Protein AF-0000000071962125 (afdb_homodimer)

Nearest PDB structures (foldseek):
  3wyo-assembly2_C  TM=3.951E-01  e=4.232E-01  Equus caballus
  7v5p-assembly1_A  TM=4.194E-01  e=2.189E+00  Equus caballus
  3wyo-assembly2_C  TM=3.955E-01  e=3.124E-01  Equus caballus
  7v5r-assembly1_A  TM=3.975E-01  e=8.413E-01  Equus caballus
  7v5p-assembly1_A  TM=4.236E-01  e=2.266E+00  Equus caballus

pLDDT: mean 82.24, std 18.28, range [22.16, 97.75]

Organism: Trichonephila clavipes (NCBI:txid2585209)

Sequence (314 aa):
MINKGDKAVCVLCSGTVVCRTLSVKRHFETNHKSFSEKSEPEQKELIASAIKDRNKQSTSMFKYISKNCHTSAASYLAANAIARHGKPVQEGEFLKEAWLACAPSLFDDFDNKDKIIQRIKDVPLSRNTMKDRILKLAENVTDHQKNDINSASFISLMINKGDKAVCVLCSGTVVCRTLSVKRHFETNHKSFSEKSEPEQKELIASAIKDRNKQSTSMFKYISKNCHTSAASYLAANAIARHGKPVQEGEFLKEAWLACAPSLFDDFDNKDKIIQRIKDVPLSRNTMKDRILKLAENVTDHQKNDINSASFISL

Structure (mmCIF, N/CA/C/O backbone):
data_AF-0000000071962125-model_v1
#
loop_
_entity.id
_entity.type
_entity.pdbx_description
1 polymer 'General transcription factor II-I repeat domain-containing protein 2A'
#
loop_
_atom_site.group_PDB
_atom_site.id
_atom_site.type_symbol
_atom_site.label_atom_id
_atom_site.label_alt_id
_atom_site.label_comp_id
_atom_site.label_asym_id
_atom_site.label_entity_id
_atom_site.label_seq_id
_atom_site.pdbx_PDB_ins_code
_atom_site.Cartn_x
_atom_site.Cartn_y
_atom_site.Cartn_z
_atom_site.occupancy
_atom_site.B_iso_or_equiv
_atom_site.auth_seq_id
_atom_site.auth_comp_id
_atom_site.auth_asym_id
_atom_site.auth_atom_id
_atom_site.pdbx_PDB_model_num
ATOM 1 N N . MET A 1 1 ? 16.391 59.281 1.07 1 23.83 1 MET A N 1
ATOM 2 C CA . MET A 1 1 ? 16.781 57.969 0.588 1 23.83 1 MET A CA 1
ATOM 3 C C . MET A 1 1 ? 16.531 56.906 1.646 1 23.83 1 MET A C 1
ATOM 5 O O . MET A 1 1 ? 17.266 56.812 2.631 1 23.83 1 MET A O 1
ATOM 9 N N . ILE A 1 2 ? 15.32 56.75 2.254 1 36.19 2 ILE A N 1
ATOM 10 C CA . ILE A 1 2 ? 14.898 55.75 3.227 1 36.19 2 ILE A CA 1
ATOM 11 C C . ILE A 1 2 ? 15.289 54.344 2.738 1 36.19 2 ILE A C 1
ATOM 13 O O . ILE A 1 2 ? 14.852 53.906 1.671 1 36.19 2 ILE A O 1
ATOM 17 N N . ASN A 1 3 ? 16.609 54.031 2.537 1 39.12 3 ASN A N 1
ATOM 18 C CA . ASN A 1 3 ? 17.094 52.719 2.098 1 39.12 3 ASN A CA 1
ATOM 19 C C . ASN A 1 3 ? 16.266 51.594 2.707 1 39.12 3 ASN A C 1
ATOM 21 O O . ASN A 1 3 ? 16 51.594 3.91 1 39.12 3 ASN A O 1
ATOM 25 N N . LYS A 1 4 ? 15.086 51.188 2.215 1 44.47 4 LYS A N 1
ATOM 26 C CA . LYS A 1 4 ? 14.203 50.062 2.451 1 44.47 4 LYS A CA 1
ATOM 27 C C . LYS A 1 4 ? 14.969 48.906 3.098 1 44.47 4 LYS A C 1
ATOM 29 O O . LYS A 1 4 ? 15.969 48.438 2.557 1 44.47 4 LYS A O 1
ATOM 34 N N . GLY A 1 5 ? 15.188 48.562 4.598 1 51.34 5 GLY A N 1
ATOM 35 C CA . GLY A 1 5 ? 15.695 47.781 5.703 1 51.34 5 GLY A CA 1
ATOM 36 C C . GLY A 1 5 ? 15.648 46.281 5.43 1 51.34 5 GLY A C 1
ATOM 37 O O . GLY A 1 5 ? 14.57 45.719 5.332 1 51.34 5 GLY A O 1
ATOM 38 N N . ASP A 1 6 ? 16.594 45.75 4.746 1 66.75 6 ASP A N 1
ATOM 39 C CA . ASP A 1 6 ? 16.828 44.344 4.457 1 66.75 6 ASP A CA 1
ATOM 40 C C . ASP A 1 6 ? 16.719 43.5 5.723 1 66.75 6 ASP A C 1
ATOM 42 O O . ASP A 1 6 ? 17.312 43.844 6.754 1 66.75 6 ASP A O 1
ATOM 46 N N . LYS A 1 7 ? 15.625 42.938 6.016 1 76.94 7 LYS A N 1
ATOM 47 C CA . LYS A 1 7 ? 15.398 42 7.129 1 76.94 7 LYS A CA 1
ATOM 48 C C . LYS A 1 7 ? 15.945 40.625 6.816 1 76.94 7 LYS A C 1
ATOM 50 O O . LYS A 1 7 ? 15.953 40.188 5.66 1 76.94 7 LYS A O 1
ATOM 55 N N . ALA A 1 8 ? 16.719 40.125 7.801 1 79.75 8 ALA A N 1
ATOM 56 C CA . ALA A 1 8 ? 17.203 38.75 7.762 1 79.75 8 ALA A CA 1
ATOM 57 C C . ALA A 1 8 ? 16.594 37.906 8.883 1 79.75 8 ALA A C 1
ATOM 59 O O . ALA A 1 8 ? 16.094 38.469 9.875 1 79.75 8 ALA A O 1
ATOM 60 N N . VAL A 1 9 ? 16.5 36.656 8.672 1 80.88 9 VAL A N 1
ATOM 61 C CA . VAL A 1 9 ? 15.992 35.75 9.703 1 80.88 9 VAL A CA 1
ATOM 62 C C . VAL A 1 9 ? 17.172 35.062 10.398 1 80.88 9 VAL A C 1
ATOM 64 O O . VAL A 1 9 ? 18.078 34.562 9.742 1 80.88 9 VAL A O 1
ATOM 67 N N . CYS A 1 10 ? 17.203 35.219 11.656 1 82.94 10 CYS A N 1
ATOM 68 C CA . CYS A 1 10 ? 18.25 34.594 12.469 1 82.94 10 CYS A CA 1
ATOM 69 C C . CYS A 1 10 ? 18.125 33.094 12.445 1 82.94 10 CYS A C 1
ATOM 71 O O . CYS A 1 10 ? 17.047 32.531 12.711 1 82.94 10 CYS A O 1
ATOM 73 N N . VAL A 1 11 ? 19.156 32.406 12.148 1 83.31 11 VAL A N 1
ATOM 74 C CA . VAL A 1 11 ? 19.156 30.969 12.008 1 83.31 11 VAL A CA 1
ATOM 75 C C . VAL A 1 11 ? 19.031 30.312 13.391 1 83.31 11 VAL A C 1
ATOM 77 O O . VAL A 1 11 ? 18.547 29.188 13.508 1 83.31 11 VAL A O 1
ATOM 80 N N . LEU A 1 12 ? 19.406 31.125 14.422 1 83.38 12 LEU A N 1
ATOM 81 C CA . LEU A 1 12 ? 19.438 30.547 15.766 1 83.38 12 LEU A CA 1
ATOM 82 C C . LEU A 1 12 ? 18.062 30.641 16.422 1 83.38 12 LEU A C 1
ATOM 84 O O . LEU A 1 12 ? 17.688 29.781 17.219 1 83.38 12 LEU A O 1
ATOM 88 N N . CYS A 1 13 ? 17.344 31.672 16.156 1 80.19 13 CYS A N 1
ATOM 89 C CA . CYS A 1 13 ? 16.094 31.844 16.891 1 80.19 13 CYS A CA 1
ATOM 90 C C . CYS A 1 13 ? 14.938 32.094 15.93 1 80.19 13 CYS A C 1
ATOM 92 O O . CYS A 1 13 ? 13.781 32.219 16.344 1 80.19 13 CYS A O 1
ATOM 94 N N . SER A 1 14 ? 15.133 32.281 14.68 1 80.69 14 SER A N 1
ATOM 95 C CA . SER A 1 14 ? 14.156 32.5 13.617 1 80.69 14 SER A CA 1
ATOM 96 C C . SER A 1 14 ? 13.508 33.875 13.742 1 80.69 14 SER A C 1
ATOM 98 O O . SER A 1 14 ? 12.477 34.156 13.133 1 80.69 14 SER A O 1
ATOM 100 N N . GLY A 1 15 ? 14.164 34.688 14.484 1 78.62 15 GLY A N 1
ATOM 101 C CA . GLY A 1 15 ? 13.703 36.062 14.586 1 78.62 15 GLY A CA 1
ATOM 102 C C . GLY A 1 15 ? 14.133 36.938 13.414 1 78.62 15 GLY A C 1
ATOM 103 O O . GLY A 1 15 ? 15.148 36.656 12.773 1 78.62 15 GLY A O 1
ATOM 104 N N . THR A 1 16 ? 13.297 37.812 13.125 1 83.44 16 THR A N 1
ATOM 105 C CA . THR A 1 16 ? 13.625 38.75 12.062 1 83.44 16 THR A CA 1
ATOM 106 C C . THR A 1 16 ? 14.5 39.875 12.602 1 83.44 16 THR A C 1
ATOM 108 O O . THR A 1 16 ? 14.219 40.438 13.656 1 83.44 16 THR A O 1
ATOM 111 N N . VAL A 1 17 ? 15.664 40.094 11.883 1 83.19 17 VAL A N 1
ATOM 112 C CA . VAL A 1 17 ? 16.594 41.156 12.305 1 83.19 17 VAL A CA 1
ATOM 113 C C . VAL A 1 17 ? 16.875 42.094 11.148 1 83.19 17 VAL A C 1
ATOM 115 O O . VAL A 1 17 ? 17.016 41.656 10 1 83.19 17 VAL A O 1
ATOM 118 N N . VAL A 1 18 ? 16.828 43.406 11.438 1 83.19 18 VAL A N 1
ATOM 119 C CA . VAL A 1 18 ? 17.188 44.375 10.43 1 83.19 18 VAL A CA 1
ATOM 120 C C . VAL A 1 18 ? 18.672 44.25 10.078 1 83.19 18 VAL A C 1
ATOM 122 O O . VAL A 1 18 ? 19.516 44.219 10.977 1 83.19 18 VAL A O 1
ATOM 125 N N . CYS A 1 19 ? 19.016 44.094 8.758 1 80.69 19 CYS A N 1
ATOM 126 C CA . CYS A 1 19 ? 20.359 43.844 8.281 1 80.69 19 CYS A CA 1
ATOM 127 C C . CYS A 1 19 ? 21.234 45.094 8.414 1 80.69 19 CYS A C 1
ATOM 129 O O . CYS A 1 19 ? 21.672 45.656 7.406 1 80.69 19 CYS A O 1
ATOM 131 N N . ARG A 1 20 ? 21.328 45.562 9.578 1 83.19 20 ARG A N 1
ATOM 132 C CA . ARG A 1 20 ? 22.25 46.656 9.945 1 83.19 20 ARG A CA 1
ATOM 133 C C . ARG A 1 20 ? 23.219 46.188 11.039 1 83.19 20 ARG A C 1
ATOM 135 O O . ARG A 1 20 ? 22.844 45.406 11.922 1 83.19 20 ARG A O 1
ATOM 142 N N . THR A 1 21 ? 24.438 46.562 10.898 1 83.88 21 THR A N 1
ATOM 143 C CA . THR A 1 21 ? 25.5 46.125 11.797 1 83.88 21 THR A CA 1
ATOM 144 C C . THR A 1 21 ? 25.078 46.25 13.25 1 83.88 21 THR A C 1
ATOM 146 O O . THR A 1 21 ? 25.25 45.344 14.047 1 83.88 21 THR A O 1
ATOM 149 N N . LEU A 1 22 ? 24.609 47.438 13.578 1 87.69 22 LEU A N 1
ATOM 150 C CA . LEU A 1 22 ? 24.234 47.688 14.961 1 87.69 22 LEU A CA 1
ATOM 151 C C . LEU A 1 22 ? 23.031 46.844 15.367 1 87.69 22 LEU A C 1
ATOM 153 O O . LEU A 1 22 ? 22.969 46.344 16.484 1 87.69 22 LEU A O 1
ATOM 157 N N . SER A 1 23 ? 22.078 46.719 14.508 1 87.38 23 SER A N 1
ATOM 158 C CA . SER A 1 23 ? 20.891 45.938 14.781 1 87.38 23 SER A CA 1
ATOM 159 C C . SER A 1 23 ? 21.234 44.469 15 1 87.38 23 SER A C 1
ATOM 161 O O . SER A 1 23 ? 20.703 43.812 15.906 1 87.38 23 SER A O 1
ATOM 163 N N . VAL A 1 24 ? 22.141 43.938 14.219 1 85.81 24 VAL A N 1
ATOM 164 C CA . VAL A 1 24 ? 22.562 42.531 14.289 1 85.81 24 VAL A CA 1
ATOM 165 C C . VAL A 1 24 ? 23.328 42.281 15.586 1 85.81 24 VAL A C 1
ATOM 167 O O . VAL A 1 24 ? 23.062 41.312 16.297 1 85.81 24 VAL A O 1
ATOM 170 N N . LYS A 1 25 ? 24.203 43.219 15.828 1 84.19 25 LYS A N 1
ATOM 171 C CA . LYS A 1 25 ? 24.969 43.125 17.062 1 84.19 25 LYS A CA 1
ATOM 172 C C . LYS A 1 25 ? 24.062 43.094 18.281 1 84.19 25 LYS A C 1
ATOM 174 O O . LYS A 1 25 ? 24.234 42.281 19.172 1 84.19 25 LYS A O 1
ATOM 179 N N . ARG A 1 26 ? 23.172 44.062 18.359 1 88.06 26 ARG A N 1
ATOM 180 C CA . ARG A 1 26 ? 22.234 44.156 19.453 1 88.06 26 ARG A CA 1
ATOM 181 C C . ARG A 1 26 ? 21.422 42.875 19.594 1 88.06 26 ARG A C 1
ATOM 183 O O . ARG A 1 26 ? 21.188 42.406 20.703 1 88.06 26 ARG A O 1
ATOM 190 N N . HIS A 1 27 ? 20.922 42.312 18.5 1 89.81 27 HIS A N 1
ATOM 191 C CA . HIS A 1 27 ? 20.156 41.094 18.516 1 89.81 27 HIS A CA 1
ATOM 192 C C . HIS A 1 27 ? 20.938 39.938 19.172 1 89.81 27 HIS A C 1
ATOM 194 O O . HIS A 1 27 ? 20.406 39.25 20.047 1 89.81 27 HIS A O 1
ATOM 200 N N . PHE A 1 28 ? 22.188 39.75 18.766 1 86.75 28 PHE A N 1
ATOM 201 C CA . PHE A 1 28 ? 23 38.656 19.281 1 86.75 28 PHE A CA 1
ATOM 202 C C . PHE A 1 28 ? 23.328 38.906 20.75 1 86.75 28 PHE A C 1
ATOM 204 O O . PHE A 1 28 ? 23.359 37.938 21.547 1 86.75 28 PHE A O 1
ATOM 211 N N . GLU A 1 29 ? 23.531 40.125 21.156 1 87.38 29 GLU A N 1
ATOM 212 C CA . GLU A 1 29 ? 23.875 40.469 22.547 1 87.38 29 GLU A CA 1
ATOM 213 C C . GLU A 1 29 ? 22.672 40.312 23.469 1 87.38 29 GLU A C 1
ATOM 215 O O . GLU A 1 29 ? 22.828 39.969 24.641 1 87.38 29 GLU A O 1
ATOM 220 N N . THR A 1 30 ? 21.594 40.562 22.828 1 89 30 THR A N 1
ATOM 221 C CA . THR A 1 30 ? 20.375 40.531 23.641 1 89 30 THR A CA 1
ATOM 222 C C . THR A 1 30 ? 19.797 39.125 23.672 1 89 30 THR A C 1
ATOM 224 O O . THR A 1 30 ? 19.422 38.625 24.734 1 89 30 THR A O 1
ATOM 227 N N . ASN A 1 31 ? 19.797 38.5 22.547 1 88.25 31 ASN A N 1
ATOM 228 C CA . ASN A 1 31 ? 19.062 37.219 22.453 1 88.25 31 ASN A CA 1
ATOM 229 C C . ASN A 1 31 ? 20 36.031 22.531 1 88.25 31 ASN A C 1
ATOM 231 O O . ASN A 1 31 ? 19.562 34.906 22.844 1 88.25 31 ASN A O 1
ATOM 235 N N . HIS A 1 32 ? 21.297 36.188 22.156 1 90.19 32 HIS A N 1
ATOM 236 C CA . HIS A 1 32 ? 22.203 35.062 22.031 1 90.19 32 HIS A CA 1
ATOM 237 C C . HIS A 1 32 ? 23.531 35.344 22.719 1 90.19 32 HIS A C 1
ATOM 239 O O . HIS A 1 32 ? 24.609 35.125 22.156 1 90.19 32 HIS A O 1
ATOM 245 N N . LYS A 1 33 ? 23.438 35.875 23.953 1 88 33 LYS A N 1
ATOM 246 C CA . LYS A 1 33 ? 24.625 36.281 24.719 1 88 33 LYS A CA 1
ATOM 247 C C . LYS A 1 33 ? 25.609 35.125 24.828 1 88 33 LYS A C 1
ATOM 249 O O . LYS A 1 33 ? 26.812 35.312 24.641 1 88 33 LYS A O 1
ATOM 254 N N . SER A 1 34 ? 25.062 33.969 25.141 1 88.19 34 SER A N 1
ATOM 255 C CA . SER A 1 34 ? 25.922 32.781 25.312 1 88.19 34 SER A CA 1
ATOM 256 C C . SER A 1 34 ? 26.656 32.438 24.031 1 88.19 34 SER A C 1
ATOM 258 O O . SER A 1 34 ? 27.766 31.906 24.062 1 88.19 34 SER A O 1
ATOM 260 N N . PHE A 1 35 ? 26.031 32.781 22.859 1 87.94 35 PHE A N 1
ATOM 261 C CA . PHE A 1 35 ? 26.641 32.531 21.562 1 87.94 35 PHE A CA 1
ATOM 262 C C . PHE A 1 35 ? 27.844 33.438 21.344 1 87.94 35 PHE A C 1
ATOM 264 O O . PHE A 1 35 ? 28.891 32.969 20.875 1 87.94 35 PHE A O 1
ATOM 271 N N . SER A 1 36 ? 27.703 34.688 21.812 1 81.69 36 SER A N 1
ATOM 272 C CA . SER A 1 36 ? 28.75 35.688 21.609 1 81.69 36 SER A CA 1
ATOM 273 C C . SER A 1 36 ? 29.969 35.375 22.453 1 81.69 36 SER A C 1
ATOM 275 O O . SER A 1 36 ? 31.094 35.781 22.109 1 81.69 36 SER A O 1
ATOM 277 N N . GLU A 1 37 ? 29.75 34.594 23.609 1 86.94 37 GLU A N 1
ATOM 278 C CA . GLU A 1 37 ? 30.828 34.281 24.547 1 86.94 37 GLU A CA 1
ATOM 279 C C . GLU A 1 37 ? 31.609 33.062 24.094 1 86.94 37 GLU A C 1
ATOM 281 O O . GLU A 1 37 ? 32.688 32.781 24.609 1 86.94 37 GLU A O 1
ATOM 286 N N . LYS A 1 38 ? 31.109 32.469 23.0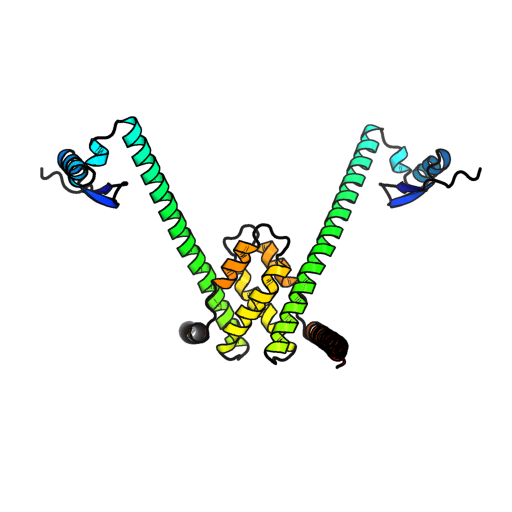78 1 87.69 38 LYS A N 1
ATOM 287 C CA . LYS A 1 38 ? 31.75 31.234 22.594 1 87.69 38 LYS A CA 1
ATOM 288 C C . LYS A 1 38 ? 32.875 31.531 21.625 1 87.69 38 LYS A C 1
ATOM 290 O O . LYS A 1 38 ? 32.906 32.625 21.031 1 87.69 38 LYS A O 1
ATOM 295 N N . SER A 1 39 ? 33.844 30.562 21.562 1 91.06 39 SER A N 1
ATOM 296 C CA . SER A 1 39 ? 34.938 30.703 20.609 1 91.06 39 SER A CA 1
ATOM 297 C C . SER A 1 39 ? 34.406 30.656 19.172 1 91.06 39 SER A C 1
ATOM 299 O O . SER A 1 39 ? 33.281 30.188 18.922 1 91.06 39 SER A O 1
ATOM 301 N N . GLU A 1 40 ? 35.219 31.203 18.25 1 88.25 40 GLU A N 1
ATOM 302 C CA . GLU A 1 40 ? 34.812 31.266 16.844 1 88.25 40 GLU A CA 1
ATOM 303 C C . GLU A 1 40 ? 34.5 29.875 16.312 1 88.25 40 GLU A C 1
ATOM 305 O O . GLU A 1 40 ? 33.469 29.688 15.641 1 88.25 40 GLU A O 1
ATOM 310 N N . PRO A 1 41 ? 35.312 28.844 16.531 1 91.38 41 PRO A N 1
ATOM 311 C CA . PRO A 1 41 ? 34.969 27.5 16.062 1 91.38 41 PRO A CA 1
ATOM 312 C C . PRO A 1 41 ? 33.656 26.984 16.656 1 91.38 41 PRO A C 1
ATOM 314 O O . PRO A 1 41 ? 32.875 26.312 15.961 1 91.38 41 PRO A O 1
ATOM 317 N N . GLU A 1 42 ? 33.375 27.312 17.875 1 91.38 42 GLU A N 1
ATOM 318 C CA . GLU A 1 42 ? 32.125 26.891 18.531 1 91.38 42 GLU A CA 1
ATOM 319 C C . GLU A 1 42 ? 30.938 27.609 17.922 1 91.38 42 GLU A C 1
ATOM 321 O O . GLU A 1 42 ? 29.859 27 17.781 1 91.38 42 GLU A O 1
ATOM 326 N N . GLN A 1 43 ? 31.125 28.844 17.609 1 89.06 43 GLN A N 1
ATOM 327 C CA . GLN A 1 43 ? 30.047 29.609 16.984 1 89.06 43 GLN A CA 1
ATOM 328 C C . GLN A 1 43 ? 29.703 29.031 15.609 1 89.06 43 GLN A C 1
ATOM 330 O O . GLN A 1 43 ? 28.531 28.875 15.273 1 89.06 43 GLN A O 1
ATOM 335 N N . LYS A 1 44 ? 30.719 28.703 14.891 1 87.94 44 LYS A N 1
ATOM 336 C CA . LYS A 1 44 ? 30.516 28.141 13.562 1 87.94 44 LYS A CA 1
ATOM 337 C C . LYS A 1 44 ? 29.781 26.797 13.641 1 87.94 44 LYS A C 1
ATOM 339 O O . LYS A 1 44 ? 28.922 26.516 12.805 1 87.94 44 LYS A O 1
ATOM 344 N N . GLU A 1 45 ? 30.141 26.062 14.633 1 91.31 45 GLU A N 1
ATOM 345 C CA . GLU A 1 45 ? 29.484 24.766 14.82 1 91.31 45 GLU A CA 1
ATOM 346 C C . GLU A 1 45 ? 28.016 24.953 15.188 1 91.31 45 GLU A C 1
ATOM 348 O O . GLU A 1 45 ? 27.156 24.203 14.703 1 91.31 45 GLU A O 1
ATOM 353 N N . LEU A 1 46 ? 27.797 25.859 16.062 1 87.12 46 LEU A N 1
ATOM 354 C CA . LEU A 1 46 ? 26.422 26.109 16.484 1 87.12 46 LEU A CA 1
ATOM 355 C C . LEU A 1 46 ? 25.578 26.594 15.32 1 87.12 46 LEU A C 1
ATOM 357 O O . LEU A 1 46 ? 24.422 26.188 15.172 1 87.12 46 LEU A O 1
ATOM 361 N N . ILE A 1 47 ? 26.125 27.406 14.5 1 86.81 47 ILE A N 1
ATOM 362 C CA . ILE A 1 47 ? 25.422 27.938 13.328 1 86.81 47 ILE A CA 1
ATOM 363 C C . ILE A 1 47 ? 25.156 26.812 12.336 1 86.81 47 ILE A C 1
ATOM 365 O O . ILE A 1 47 ? 24.047 26.703 11.805 1 86.81 47 ILE A O 1
ATOM 369 N N . ALA A 1 48 ? 26.172 26.031 12.125 1 86.75 48 ALA A N 1
ATOM 370 C CA . ALA A 1 48 ? 26.031 24.906 11.203 1 86.75 48 ALA A CA 1
ATOM 371 C C . ALA A 1 48 ? 24.922 23.953 11.656 1 86.75 48 ALA A C 1
ATOM 373 O O . ALA A 1 48 ? 24.125 23.484 10.844 1 86.75 48 ALA A O 1
ATOM 374 N N . SER A 1 49 ? 24.938 23.734 12.945 1 89.5 49 SER A N 1
ATOM 375 C CA . SER A 1 49 ? 23.922 22.859 13.516 1 89.5 49 SER A CA 1
ATOM 376 C C . SER A 1 49 ? 22.531 23.469 13.375 1 89.5 49 SER A C 1
ATOM 378 O O . SER A 1 49 ? 21.562 22.766 13.062 1 89.5 49 SER A O 1
ATOM 380 N N . ALA A 1 50 ? 22.438 24.766 13.648 1 83.06 50 ALA A N 1
ATOM 381 C CA . ALA A 1 50 ? 21.172 25.469 13.539 1 83.06 50 ALA A CA 1
ATOM 382 C C . ALA A 1 50 ? 20.641 25.438 12.109 1 83.06 50 ALA A C 1
ATOM 384 O O . ALA A 1 50 ? 19.438 25.25 11.883 1 83.06 50 ALA A O 1
ATOM 385 N N . ILE A 1 51 ? 21.531 25.562 11.156 1 81.5 51 ILE A N 1
ATOM 386 C CA . ILE A 1 51 ? 21.172 25.531 9.75 1 81.5 51 ILE A CA 1
ATOM 387 C C . ILE A 1 51 ? 20.688 24.125 9.375 1 81.5 51 ILE A C 1
ATOM 389 O O . ILE A 1 51 ? 19.656 23.984 8.695 1 81.5 51 ILE A O 1
ATOM 393 N N . LYS A 1 52 ? 21.453 23.188 9.859 1 82.88 52 LYS A N 1
ATOM 394 C CA . LYS A 1 52 ? 21.078 21.797 9.602 1 82.88 52 LYS A CA 1
ATOM 395 C C . LYS A 1 52 ? 19.688 21.484 10.164 1 82.88 52 LYS A C 1
ATOM 397 O O . LYS A 1 52 ? 18.875 20.859 9.5 1 82.88 52 LYS A O 1
ATOM 402 N N . ASP A 1 53 ? 19.469 22 11.398 1 80.62 53 ASP A N 1
ATOM 403 C CA . ASP A 1 53 ? 18.188 21.766 12.062 1 80.62 53 ASP A CA 1
ATOM 404 C C . ASP A 1 53 ? 17.047 22.438 11.305 1 80.62 53 ASP A C 1
ATOM 406 O O . ASP A 1 53 ? 15.969 21.859 11.156 1 80.62 53 ASP A O 1
ATOM 410 N N . ARG A 1 54 ? 17.344 23.625 10.867 1 79 54 ARG A N 1
ATOM 411 C CA . ARG A 1 54 ? 16.328 24.359 10.125 1 79 54 ARG A CA 1
ATOM 412 C C . ARG A 1 54 ? 16.031 23.688 8.789 1 79 54 ARG A C 1
ATOM 414 O O . ARG A 1 54 ? 14.875 23.594 8.375 1 79 54 ARG A O 1
ATOM 421 N N . ASN A 1 55 ? 17.031 23.219 8.188 1 74 55 ASN A N 1
ATOM 422 C CA . ASN A 1 55 ? 16.859 22.516 6.918 1 74 55 ASN A CA 1
ATOM 423 C C . ASN A 1 55 ? 16.078 21.219 7.094 1 74 55 ASN A C 1
ATOM 425 O O . ASN A 1 55 ? 15.227 20.875 6.27 1 74 55 ASN A O 1
ATOM 429 N N . LYS A 1 56 ? 16.406 20.516 8.148 1 78 56 LYS A N 1
ATOM 430 C CA . LYS A 1 56 ? 15.688 19.281 8.469 1 78 56 LYS A CA 1
ATOM 431 C C . LYS A 1 56 ? 14.203 19.562 8.719 1 78 56 LYS A C 1
ATOM 433 O O . LYS A 1 56 ? 13.344 18.812 8.281 1 78 56 LYS A O 1
ATOM 438 N N . GLN A 1 57 ? 14 20.703 9.477 1 74.38 57 GLN A N 1
ATOM 439 C CA . GLN A 1 57 ? 12.625 21.078 9.781 1 74.38 57 GLN A CA 1
ATOM 440 C C . GLN A 1 57 ? 11.852 21.422 8.516 1 74.38 57 GLN A C 1
ATOM 442 O O . GLN A 1 57 ? 10.703 21.016 8.352 1 74.38 57 GLN A O 1
ATOM 447 N N . SER A 1 58 ? 12.469 22.141 7.617 1 72.12 58 SER A N 1
ATOM 448 C CA . SER A 1 58 ? 11.812 22.531 6.371 1 72.12 58 SER A CA 1
ATOM 449 C C . SER A 1 58 ? 11.523 21.312 5.492 1 72.12 58 SER A C 1
ATOM 451 O O . SER A 1 58 ? 10.445 21.203 4.906 1 72.12 58 SER A O 1
ATOM 453 N N . THR A 1 59 ? 12.445 20.406 5.488 1 72 59 THR A N 1
ATOM 454 C CA . THR A 1 59 ? 12.266 19.203 4.688 1 72 59 THR A CA 1
ATOM 455 C C . THR A 1 59 ? 11.141 18.344 5.262 1 72 59 THR A C 1
ATOM 457 O O . THR A 1 59 ? 10.312 17.812 4.516 1 72 59 THR A O 1
ATOM 460 N N . SER A 1 60 ? 11.117 18.25 6.555 1 77.88 60 SER A N 1
ATOM 461 C CA . SER A 1 60 ? 10.078 17.469 7.211 1 77.88 60 SER A CA 1
ATOM 462 C C . SER A 1 60 ? 8.695 18.078 6.961 1 77.88 60 SER A C 1
ATOM 464 O O . SER A 1 60 ? 7.734 17.344 6.703 1 77.88 60 SER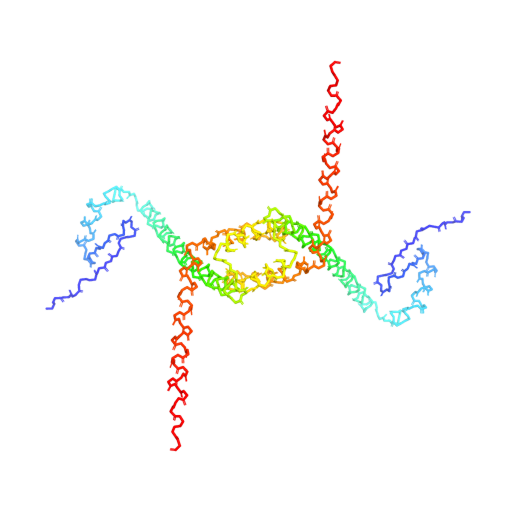 A O 1
ATOM 466 N N . MET A 1 61 ? 8.664 19.391 7.02 1 72.5 61 MET A N 1
ATOM 467 C CA . MET A 1 61 ? 7.402 20.078 6.762 1 72.5 61 MET A CA 1
ATOM 468 C C . MET A 1 61 ? 6.945 19.859 5.324 1 72.5 61 MET A C 1
ATOM 470 O O . MET A 1 61 ? 5.762 19.609 5.074 1 72.5 61 MET A O 1
ATOM 474 N N . PHE A 1 62 ? 7.848 19.953 4.461 1 70.19 62 PHE A N 1
ATOM 475 C CA . PHE A 1 62 ? 7.496 19.734 3.064 1 70.19 62 PHE A CA 1
ATOM 476 C C . PHE A 1 62 ? 7.035 18.297 2.84 1 70.19 62 PHE A C 1
ATOM 478 O O . PHE A 1 62 ? 6.066 18.062 2.115 1 70.19 62 PHE A O 1
ATOM 485 N N . LYS A 1 63 ? 7.652 17.422 3.441 1 73.62 63 LYS A N 1
ATOM 486 C CA . LYS A 1 63 ? 7.266 16.016 3.334 1 73.62 63 LYS A CA 1
ATOM 487 C C . LYS A 1 63 ? 5.875 15.789 3.92 1 73.62 63 LYS A C 1
ATOM 489 O O . LYS A 1 63 ? 5.07 15.047 3.35 1 73.62 63 LYS A O 1
ATOM 494 N N . TYR A 1 64 ? 5.664 16.469 4.969 1 72.31 64 TYR A N 1
ATOM 495 C CA . TYR A 1 64 ? 4.363 16.359 5.621 1 72.31 64 TYR A CA 1
ATOM 496 C C . TYR A 1 64 ? 3.258 16.906 4.719 1 72.31 64 TYR A C 1
ATOM 498 O O . TYR A 1 64 ? 2.197 16.281 4.594 1 72.31 64 TYR A O 1
ATOM 506 N N . ILE A 1 65 ? 3.543 18 4.16 1 70.12 65 ILE A N 1
ATOM 507 C CA . ILE A 1 65 ? 2.561 18.594 3.27 1 70.12 65 ILE A CA 1
ATOM 508 C C . ILE A 1 65 ? 2.322 17.688 2.068 1 70.12 65 ILE A C 1
ATOM 510 O O . ILE A 1 65 ? 1.176 17.438 1.687 1 70.12 65 ILE A O 1
ATOM 514 N N . SER A 1 66 ? 3.297 17.188 1.501 1 80.5 66 SER A N 1
ATOM 515 C CA . SER A 1 66 ? 3.176 16.297 0.356 1 80.5 66 SER A CA 1
ATOM 516 C C . SER A 1 66 ? 2.416 15.023 0.726 1 80.5 66 SER A C 1
ATOM 518 O O . SER A 1 66 ? 1.508 14.602 0.005 1 80.5 66 SER A O 1
ATOM 520 N N . LYS A 1 67 ? 2.812 14.477 1.877 1 81.69 67 LYS A N 1
ATOM 521 C CA . LYS A 1 67 ? 2.125 13.289 2.375 1 81.69 67 LYS A CA 1
ATOM 522 C C . LYS A 1 67 ? 0.629 13.547 2.537 1 81.69 67 LYS A C 1
ATOM 524 O O . LYS A 1 67 ? -0.197 12.734 2.127 1 81.69 67 LYS A O 1
ATOM 529 N N . ASN A 1 68 ? 0.291 14.648 3.125 1 82.88 68 ASN A N 1
ATOM 530 C CA . ASN A 1 68 ? -1.108 14.984 3.365 1 82.88 68 ASN A CA 1
ATOM 531 C C . ASN A 1 68 ? -1.888 15.109 2.059 1 82.88 68 ASN A C 1
ATOM 533 O O . ASN A 1 68 ? -3.055 14.719 1.987 1 82.88 68 ASN A O 1
ATOM 537 N N . CYS A 1 69 ? -1.188 15.625 1.07 1 86.94 69 CYS A N 1
ATOM 538 C CA . CYS A 1 69 ? -1.829 15.75 -0.234 1 86.94 69 CYS A CA 1
ATOM 539 C C . CYS A 1 69 ? -2.125 14.375 -0.824 1 86.94 69 CYS A C 1
ATOM 541 O O . CYS A 1 69 ? -3.205 14.148 -1.371 1 86.94 69 CYS A O 1
ATOM 543 N N . HIS A 1 70 ? -1.209 13.469 -0.668 1 92.44 70 HIS A N 1
ATOM 544 C CA . HIS A 1 70 ? -1.393 12.133 -1.214 1 92.44 70 HIS A CA 1
ATOM 545 C C . HIS A 1 70 ? -2.475 11.367 -0.455 1 92.44 70 HIS A C 1
ATOM 547 O O . HIS A 1 70 ? -3.35 10.75 -1.066 1 92.44 70 HIS A O 1
ATOM 553 N N . THR A 1 71 ? -2.439 11.508 0.916 1 95.5 71 THR A N 1
ATOM 554 C CA . THR A 1 71 ? -3.424 10.789 1.721 1 95.5 71 THR A CA 1
ATOM 555 C C . THR A 1 71 ? -4.812 11.391 1.535 1 95.5 71 THR A C 1
ATOM 557 O O . THR A 1 71 ? -5.809 10.664 1.507 1 95.5 71 THR A O 1
ATOM 560 N N . SER A 1 72 ? -4.883 12.68 1.384 1 93.69 72 SER A N 1
ATOM 561 C CA . SER A 1 72 ? -6.168 13.32 1.128 1 93.69 72 SER A CA 1
ATOM 562 C C . SER A 1 72 ? -6.734 12.906 -0.226 1 93.69 72 SER A C 1
ATOM 564 O O . SER A 1 72 ? -7.926 12.609 -0.342 1 93.69 72 SER A O 1
ATOM 566 N N . ALA A 1 73 ? -5.93 12.891 -1.228 1 92.69 73 ALA A N 1
ATOM 567 C CA . ALA A 1 73 ? -6.367 12.461 -2.555 1 92.69 73 ALA A CA 1
ATOM 568 C C . ALA A 1 73 ? -6.887 11.031 -2.527 1 92.69 73 ALA A C 1
ATOM 570 O O . ALA A 1 73 ? -7.941 10.727 -3.094 1 92.69 73 ALA A O 1
ATOM 571 N N . ALA A 1 74 ? -6.125 10.203 -1.897 1 95.69 74 ALA A N 1
ATOM 572 C CA . ALA A 1 74 ? -6.547 8.812 -1.758 1 95.69 74 ALA A CA 1
ATOM 573 C C . ALA A 1 74 ? -7.883 8.711 -1.026 1 95.69 74 ALA A C 1
ATOM 575 O O . ALA A 1 74 ? -8.742 7.914 -1.4 1 95.69 74 ALA A O 1
ATOM 576 N N . SER A 1 75 ? -8.016 9.469 -0.002 1 96.38 75 SER A N 1
ATOM 577 C CA . SER A 1 75 ? -9.25 9.508 0.771 1 96.38 75 SER A CA 1
ATOM 578 C C . SER A 1 75 ? -10.438 9.898 -0.107 1 96.38 75 SER A C 1
ATOM 580 O O . SER A 1 75 ? -11.508 9.297 -0.008 1 96.38 75 SER A O 1
ATOM 582 N N . TYR A 1 76 ? -10.312 10.875 -1.014 1 93.62 76 TYR A N 1
ATOM 583 C CA . TYR A 1 76 ? -11.367 11.266 -1.94 1 93.62 76 TYR A CA 1
ATOM 584 C C . TYR A 1 76 ? -11.703 10.125 -2.898 1 93.62 76 TYR A C 1
ATOM 586 O O . TYR A 1 76 ? -12.867 9.922 -3.252 1 93.62 76 TYR A O 1
ATOM 594 N N . LEU A 1 77 ? -10.719 9.422 -3.305 1 94.69 77 LEU A N 1
ATOM 595 C CA . LEU A 1 77 ? -10.938 8.297 -4.207 1 94.69 77 LEU A CA 1
ATOM 596 C C . LEU A 1 77 ? -11.68 7.164 -3.5 1 94.69 77 LEU A C 1
ATOM 598 O O . LEU A 1 77 ? -12.555 6.523 -4.09 1 94.69 77 LEU A O 1
ATOM 602 N N . ALA A 1 78 ? -11.312 6.941 -2.24 1 96.81 78 ALA A N 1
ATOM 603 C CA . ALA A 1 78 ? -12.055 5.969 -1.441 1 96.81 78 ALA A CA 1
ATOM 604 C C . ALA A 1 78 ? -13.516 6.379 -1.299 1 96.81 78 ALA A C 1
ATOM 606 O O . ALA A 1 78 ? -14.414 5.555 -1.479 1 96.81 78 ALA A O 1
ATOM 607 N N . ALA A 1 79 ? -13.711 7.652 -0.97 1 95.25 79 ALA A N 1
ATOM 608 C CA . ALA A 1 79 ? -15.07 8.172 -0.837 1 95.25 79 ALA A CA 1
ATOM 609 C C . ALA A 1 79 ? -15.859 7.992 -2.131 1 95.25 79 ALA A C 1
ATOM 611 O O . ALA A 1 79 ? -17.031 7.621 -2.104 1 95.25 79 ALA A O 1
ATOM 612 N N . ASN A 1 80 ? -15.219 8.266 -3.227 1 93.5 80 ASN A N 1
ATOM 613 C CA . ASN A 1 80 ? -15.852 8.07 -4.527 1 93.5 80 ASN A CA 1
ATOM 614 C C . ASN A 1 80 ? -16.25 6.617 -4.75 1 93.5 80 ASN A C 1
ATOM 616 O O . ASN A 1 80 ? -17.344 6.336 -5.25 1 93.5 80 ASN A O 1
ATOM 620 N N . ALA A 1 81 ? -15.375 5.691 -4.48 1 94.38 81 ALA A N 1
ATOM 621 C CA . ALA A 1 81 ? -15.672 4.27 -4.617 1 94.38 81 ALA A CA 1
ATOM 622 C C . ALA A 1 81 ? -16.859 3.871 -3.748 1 94.38 81 ALA A C 1
ATOM 624 O O . ALA A 1 81 ? -17.75 3.148 -4.195 1 94.38 81 ALA A O 1
ATOM 625 N N . ILE A 1 82 ? -16.891 4.348 -2.531 1 96 82 ILE A N 1
ATOM 626 C CA . ILE A 1 82 ? -17.969 4.059 -1.59 1 96 82 ILE A CA 1
ATOM 627 C C . ILE A 1 82 ? -19.297 4.578 -2.143 1 96 82 ILE A C 1
ATOM 629 O O . ILE A 1 82 ? -20.281 3.854 -2.17 1 96 82 ILE A O 1
ATOM 633 N N . ALA A 1 83 ? -19.312 5.789 -2.576 1 93.06 83 ALA A N 1
ATOM 634 C CA . ALA A 1 83 ? -20.516 6.41 -3.113 1 93.06 83 ALA A CA 1
ATOM 635 C C . ALA A 1 83 ? -20.984 5.691 -4.375 1 93.06 83 ALA A C 1
ATOM 637 O O . ALA A 1 83 ? -22.172 5.418 -4.535 1 93.06 83 ALA A O 1
ATOM 638 N N . ARG A 1 84 ? -20.062 5.355 -5.297 1 92.62 84 ARG A N 1
ATOM 639 C CA . ARG A 1 84 ? -20.391 4.723 -6.566 1 92.62 84 ARG A CA 1
ATOM 640 C C . ARG A 1 84 ? -21.031 3.352 -6.352 1 92.62 84 ARG A C 1
ATOM 642 O O . ARG A 1 84 ? -21.859 2.912 -7.148 1 92.62 84 ARG A O 1
ATOM 649 N N . HIS A 1 85 ? -20.641 2.719 -5.277 1 92.94 85 HIS A N 1
ATOM 650 C CA . HIS A 1 85 ? -21.172 1.395 -4.98 1 92.94 85 HIS A CA 1
ATOM 651 C C . HIS A 1 85 ? -22.375 1.483 -4.035 1 92.94 85 HIS A C 1
ATOM 653 O O . HIS A 1 85 ? -22.875 0.459 -3.568 1 92.94 85 HIS A O 1
ATOM 659 N N . GLY A 1 86 ? -22.766 2.756 -3.65 1 93 86 GLY A N 1
ATOM 660 C CA . GLY A 1 86 ? -23.922 2.963 -2.793 1 93 86 GLY A CA 1
ATOM 661 C C . GLY A 1 86 ? -23.734 2.432 -1.387 1 93 86 GLY A C 1
ATOM 662 O O . GLY A 1 86 ? -24.688 1.978 -0.749 1 93 86 GLY A O 1
ATOM 663 N N . LYS A 1 87 ? -22.531 2.357 -0.95 1 93.94 87 LYS A N 1
ATOM 664 C CA . LYS A 1 87 ? -22.219 1.851 0.385 1 93.94 87 LYS A CA 1
ATOM 665 C C . LYS A 1 87 ? -22.312 2.961 1.429 1 93.94 87 LYS A C 1
ATOM 667 O O . LYS A 1 87 ? -22.141 4.137 1.109 1 93.94 87 LYS A O 1
ATOM 672 N N . PRO A 1 88 ? -22.641 2.568 2.654 1 94.44 88 PRO A N 1
ATOM 673 C CA . PRO A 1 88 ? -22.703 3.576 3.715 1 94.44 88 PRO A CA 1
ATOM 674 C C . PRO A 1 88 ? -21.344 4.195 4.016 1 94.44 88 PRO A C 1
ATOM 676 O O . PRO A 1 88 ? -20.297 3.58 3.744 1 94.44 88 PRO A O 1
ATOM 679 N N . VAL A 1 89 ? -21.359 5.375 4.613 1 94.88 89 VAL A N 1
ATOM 680 C CA . VAL A 1 89 ? -20.141 6.137 4.898 1 94.88 89 VAL A CA 1
ATOM 681 C C . VAL A 1 89 ? -19.281 5.379 5.91 1 94.88 89 VAL A C 1
ATOM 683 O O . VAL A 1 89 ? -18.078 5.605 6.004 1 94.88 89 VAL A O 1
ATOM 686 N N . GLN A 1 90 ? -19.844 4.484 6.605 1 95.56 90 GLN A N 1
ATOM 687 C CA . GLN A 1 90 ? -19.125 3.682 7.594 1 95.56 90 GLN A CA 1
ATOM 688 C C . GLN A 1 90 ? -18.172 2.695 6.922 1 95.56 90 GLN A C 1
ATOM 690 O O . GLN A 1 90 ? -17.281 2.146 7.566 1 95.56 90 GLN A O 1
ATOM 695 N N . GLU A 1 91 ? -18.391 2.488 5.621 1 96.31 91 GLU A N 1
ATOM 696 C CA . GLU A 1 91 ? -17.578 1.531 4.883 1 96.31 91 GLU A CA 1
ATOM 697 C C . GLU A 1 91 ? -16.109 1.944 4.883 1 96.31 91 GLU A C 1
ATOM 699 O O . GLU A 1 91 ? -15.219 1.102 4.742 1 96.31 91 GLU A O 1
ATOM 704 N N . GLY A 1 92 ? -15.836 3.225 5.051 1 97.25 92 GLY A N 1
ATOM 705 C CA . GLY A 1 92 ? -14.469 3.709 5.121 1 97.25 92 GLY A CA 1
ATOM 706 C C . GLY A 1 92 ? -13.672 3.086 6.254 1 97.25 92 GLY A C 1
ATOM 707 O O . GLY A 1 92 ? -12.5 2.748 6.086 1 97.25 92 GLY A O 1
ATOM 708 N N . GLU A 1 93 ? -14.266 2.906 7.348 1 96.38 93 GLU A N 1
ATOM 709 C CA . GLU A 1 93 ? -13.602 2.309 8.5 1 96.38 93 GLU A CA 1
ATOM 710 C C . GLU A 1 93 ? -13.234 0.851 8.242 1 96.38 93 GLU A C 1
ATOM 712 O O . GLU A 1 93 ? -12.148 0.402 8.602 1 96.38 93 GLU A O 1
ATOM 717 N N . PHE A 1 94 ? -14.188 0.186 7.676 1 96.88 94 PHE A N 1
ATOM 718 C CA . PHE A 1 94 ? -13.922 -1.202 7.316 1 96.88 94 PHE A CA 1
ATOM 719 C C . PHE A 1 94 ? -12.789 -1.289 6.293 1 96.88 94 PHE A C 1
ATOM 721 O O . PHE A 1 94 ? -11.922 -2.154 6.398 1 96.88 94 PHE A O 1
ATOM 728 N N . LEU A 1 95 ? -12.859 -0.439 5.273 1 97.38 95 LEU A N 1
ATOM 729 C CA . LEU A 1 95 ? -11.828 -0.393 4.242 1 97.38 95 LEU A CA 1
ATOM 730 C C . LEU A 1 95 ? -10.445 -0.226 4.859 1 97.38 95 LEU A C 1
ATOM 732 O O . LEU A 1 95 ? -9.516 -0.968 4.527 1 97.38 95 LEU A O 1
ATOM 736 N N . LYS A 1 96 ? -10.383 0.713 5.789 1 96.81 96 LYS A N 1
ATOM 737 C CA . LYS A 1 96 ? -9.102 0.984 6.445 1 96.81 96 LYS A CA 1
ATOM 738 C C . LYS A 1 96 ? -8.641 -0.218 7.262 1 96.81 96 LYS A C 1
ATOM 740 O O . LYS A 1 96 ? -7.477 -0.615 7.188 1 96.81 96 LYS A O 1
ATOM 745 N N . GLU A 1 97 ? -9.516 -0.768 7.988 1 96.81 97 GLU A N 1
ATOM 746 C CA . GLU A 1 97 ? -9.18 -1.919 8.82 1 96.81 97 GLU A CA 1
ATOM 747 C C . GLU A 1 97 ? -8.695 -3.092 7.977 1 96.81 97 GLU A C 1
ATOM 749 O O . GLU A 1 97 ? -7.699 -3.736 8.312 1 96.81 97 GLU A O 1
ATOM 754 N N . ALA A 1 98 ? -9.414 -3.398 6.926 1 96.44 98 ALA A N 1
ATOM 755 C CA . ALA A 1 98 ? -9.07 -4.527 6.066 1 96.44 98 ALA A CA 1
ATOM 756 C C . ALA A 1 98 ? -7.707 -4.316 5.406 1 96.44 98 ALA A C 1
ATOM 758 O O . ALA A 1 98 ? -6.898 -5.242 5.336 1 96.44 98 ALA A O 1
ATOM 759 N N . TRP A 1 99 ? -7.465 -3.078 4.965 1 96.44 99 TRP A N 1
ATOM 760 C CA . TRP A 1 99 ? -6.18 -2.766 4.352 1 96.44 99 TRP A CA 1
ATOM 761 C C . TRP A 1 99 ? -5.043 -2.945 5.352 1 96.44 99 TRP A C 1
ATOM 763 O O . TRP A 1 99 ? -4.004 -3.527 5.023 1 96.44 99 TRP A O 1
ATOM 773 N N . LEU A 1 100 ? -5.273 -2.424 6.5 1 97.5 100 LEU A N 1
ATOM 774 C CA . LEU A 1 100 ? -4.23 -2.475 7.52 1 97.5 100 LEU A CA 1
ATOM 775 C C . LEU A 1 100 ? -3.992 -3.906 7.98 1 97.5 100 LEU A C 1
ATOM 777 O O . LEU A 1 100 ? -2.873 -4.266 8.352 1 97.5 100 LEU A O 1
ATOM 781 N N . ALA A 1 101 ? -4.992 -4.715 7.922 1 94.81 101 ALA A N 1
ATOM 782 C CA . ALA A 1 101 ? -4.836 -6.125 8.266 1 94.81 101 ALA A CA 1
ATOM 783 C C . ALA A 1 101 ? -4.004 -6.855 7.215 1 94.81 101 ALA A C 1
ATOM 785 O O . ALA A 1 101 ? -3.215 -7.746 7.547 1 94.81 101 ALA A O 1
ATOM 786 N N . CYS A 1 102 ? -4.109 -6.52 5.984 1 96.44 102 CYS A N 1
ATOM 787 C CA . CYS A 1 102 ? -3.492 -7.23 4.871 1 96.44 102 CYS A CA 1
ATOM 788 C C . CYS A 1 102 ? -2.062 -6.754 4.645 1 96.44 102 CYS A C 1
ATOM 790 O O . CYS A 1 102 ? -1.188 -7.547 4.293 1 96.44 102 CYS A O 1
ATOM 792 N N . ALA A 1 103 ? -1.795 -5.488 4.91 1 97.31 103 ALA A N 1
ATOM 793 C CA . ALA A 1 103 ? -0.593 -4.805 4.441 1 97.31 103 ALA A CA 1
ATOM 794 C C . ALA A 1 103 ? 0.665 -5.445 5.023 1 97.31 103 ALA A C 1
ATOM 796 O O . ALA A 1 103 ? 1.636 -5.684 4.301 1 97.31 103 ALA A O 1
ATOM 797 N N . PRO A 1 104 ? 0.673 -5.801 6.312 1 95.5 104 PRO A N 1
ATOM 798 C CA . PRO A 1 104 ? 1.907 -6.383 6.848 1 95.5 104 PRO A CA 1
ATOM 799 C C . PRO A 1 104 ? 2.311 -7.668 6.133 1 95.5 104 PRO A C 1
ATOM 801 O O . PRO A 1 104 ? 3.498 -7.891 5.875 1 95.5 104 PRO A O 1
ATOM 804 N N . SER A 1 105 ? 1.371 -8.508 5.781 1 93.19 105 SER A N 1
ATOM 805 C CA . SER A 1 105 ? 1.678 -9.742 5.07 1 93.19 105 SER A CA 1
ATOM 806 C C . SER A 1 105 ? 1.919 -9.477 3.588 1 93.19 105 SER A C 1
ATOM 808 O O . SER A 1 105 ? 2.82 -10.07 2.986 1 93.19 105 SER A O 1
ATOM 810 N N . LEU A 1 106 ? 1.168 -8.617 3.027 1 96.19 106 LEU A N 1
ATOM 811 C CA . LEU A 1 106 ? 1.206 -8.344 1.595 1 96.19 106 LEU A CA 1
ATOM 812 C C . LEU A 1 106 ? 2.557 -7.766 1.187 1 96.19 106 LEU A C 1
ATOM 814 O O . LEU A 1 106 ? 3.094 -8.117 0.134 1 96.19 106 LEU A O 1
ATOM 818 N N . PHE A 1 107 ? 3.043 -6.91 2.047 1 96.75 107 PHE A N 1
ATOM 819 C CA . PHE A 1 107 ? 4.262 -6.199 1.677 1 96.75 107 PHE A CA 1
ATOM 820 C C . PHE A 1 107 ? 5.441 -6.676 2.518 1 96.75 107 PHE A C 1
ATOM 822 O O . PHE A 1 107 ? 6.434 -5.957 2.672 1 96.75 107 PHE A O 1
ATOM 829 N N . ASP A 1 108 ? 5.395 -7.812 3.053 1 93.44 108 ASP A N 1
ATOM 830 C CA . ASP A 1 108 ? 6.379 -8.344 3.992 1 93.44 108 ASP A CA 1
ATOM 831 C C . ASP A 1 108 ? 7.773 -8.367 3.375 1 93.44 108 ASP A C 1
ATOM 833 O O . ASP A 1 108 ? 8.766 -8.156 4.07 1 93.44 108 ASP A O 1
ATOM 837 N N . ASP A 1 109 ? 7.91 -8.523 2.107 1 92.62 109 ASP A N 1
ATOM 838 C CA . ASP A 1 109 ? 9.203 -8.672 1.45 1 92.62 109 ASP A CA 1
ATOM 839 C C . ASP A 1 109 ? 9.695 -7.336 0.89 1 92.62 109 ASP A C 1
ATOM 841 O O . ASP A 1 109 ? 10.742 -7.273 0.243 1 92.62 109 ASP A O 1
ATOM 845 N N . PHE A 1 110 ? 8.891 -6.27 1.173 1 94.88 110 PHE A N 1
ATOM 846 C CA . PHE A 1 110 ? 9.305 -4.953 0.697 1 94.88 110 PHE A CA 1
ATOM 847 C C . PHE A 1 110 ? 10.195 -4.262 1.727 1 94.88 110 PHE A C 1
ATOM 849 O O . PHE A 1 110 ? 9.922 -4.328 2.928 1 94.88 110 PHE A O 1
ATOM 856 N N . ASP A 1 111 ? 11.172 -3.586 1.272 1 94.88 111 ASP A N 1
ATOM 857 C CA . ASP A 1 111 ? 12.094 -2.869 2.148 1 94.88 111 ASP A CA 1
ATOM 858 C C . ASP A 1 111 ? 11.391 -1.722 2.867 1 94.88 111 ASP A C 1
ATOM 860 O O . ASP A 1 111 ? 11.734 -1.387 4.004 1 94.88 111 ASP A O 1
ATOM 864 N N . ASN A 1 112 ? 10.43 -1.158 2.258 1 95.81 112 ASN A N 1
ATOM 865 C CA . ASN A 1 112 ? 9.742 -0.005 2.83 1 95.81 112 ASN A CA 1
ATOM 866 C C . ASN A 1 112 ? 8.375 -0.385 3.377 1 95.81 112 ASN A C 1
ATOM 868 O O . ASN A 1 112 ? 7.445 0.426 3.357 1 95.81 112 ASN A O 1
ATOM 872 N N . LYS A 1 113 ? 8.227 -1.596 3.779 1 96.44 113 LYS A N 1
ATOM 873 C CA . LYS A 1 113 ? 6.977 -2.125 4.312 1 96.44 113 LYS A CA 1
ATOM 874 C C . LYS A 1 113 ? 6.387 -1.188 5.363 1 96.44 113 LYS A C 1
ATOM 876 O O . LYS A 1 113 ? 5.199 -0.855 5.309 1 96.44 113 LYS A O 1
ATOM 881 N N . ASP A 1 114 ? 7.18 -0.806 6.324 1 96.81 114 ASP A N 1
ATOM 882 C CA . ASP A 1 114 ? 6.691 0.003 7.438 1 96.81 114 ASP A CA 1
ATOM 883 C C . ASP A 1 114 ? 6.203 1.365 6.953 1 96.81 114 ASP A C 1
ATOM 885 O O . ASP A 1 114 ? 5.223 1.902 7.477 1 96.81 114 ASP A O 1
ATOM 889 N N . LYS A 1 115 ? 6.879 1.925 5.953 1 96.19 115 LYS A N 1
ATOM 890 C CA . LYS A 1 115 ? 6.445 3.193 5.375 1 96.19 115 LYS A CA 1
ATOM 891 C C . LYS A 1 115 ? 5.098 3.047 4.676 1 96.19 115 LYS A C 1
ATOM 893 O O . LYS A 1 115 ? 4.242 3.93 4.773 1 96.19 115 LYS A O 1
ATOM 898 N N . ILE A 1 116 ? 4.93 1.945 3.982 1 97.69 116 ILE A N 1
ATOM 899 C CA . ILE A 1 116 ? 3.672 1.672 3.291 1 97.69 116 ILE A CA 1
ATOM 900 C C . ILE A 1 116 ? 2.533 1.587 4.305 1 97.69 116 ILE A C 1
ATOM 902 O O . ILE A 1 116 ? 1.489 2.219 4.129 1 97.69 116 ILE A O 1
ATOM 906 N N . ILE A 1 117 ? 2.764 0.863 5.383 1 97.69 117 ILE A N 1
ATOM 907 C CA . ILE A 1 117 ? 1.75 0.65 6.41 1 97.69 117 ILE A CA 1
ATOM 908 C C . ILE A 1 117 ? 1.41 1.979 7.082 1 97.69 117 ILE A C 1
ATOM 910 O O . ILE A 1 117 ? 0.238 2.279 7.316 1 97.69 117 ILE A O 1
ATOM 914 N N . GLN A 1 118 ? 2.422 2.764 7.312 1 97.12 118 GLN A N 1
ATOM 915 C CA . GLN A 1 118 ? 2.186 4.066 7.926 1 97.12 118 GLN A CA 1
ATOM 916 C C . GLN A 1 118 ? 1.366 4.965 7.004 1 97.12 118 GLN A C 1
ATOM 918 O O . GLN A 1 118 ? 0.482 5.691 7.461 1 97.12 118 GLN A O 1
ATOM 923 N N . ARG A 1 119 ? 1.704 4.91 5.734 1 96.94 119 ARG A N 1
ATOM 924 C CA . ARG A 1 119 ? 0.968 5.707 4.758 1 96.94 119 ARG A CA 1
ATOM 925 C C . ARG A 1 119 ? -0.509 5.324 4.742 1 96.94 119 ARG A C 1
ATOM 927 O O . ARG A 1 119 ? -1.379 6.195 4.664 1 96.94 119 ARG A O 1
ATOM 934 N N . ILE A 1 120 ? -0.784 4.059 4.848 1 97.25 120 ILE A N 1
ATOM 935 C CA . ILE A 1 120 ? -2.158 3.57 4.883 1 97.25 120 ILE A CA 1
ATOM 936 C C . ILE A 1 120 ? -2.84 4.047 6.164 1 97.25 120 ILE A C 1
ATOM 938 O O . ILE A 1 120 ? -3.994 4.48 6.137 1 97.25 120 ILE A O 1
ATOM 942 N N . LYS A 1 121 ? -2.125 3.982 7.254 1 96.81 121 LYS A N 1
ATOM 943 C CA . LYS A 1 121 ? -2.65 4.426 8.539 1 96.81 121 LYS A CA 1
ATOM 944 C C . LYS A 1 121 ? -3.041 5.898 8.5 1 96.81 121 LYS A C 1
ATOM 946 O O . LYS A 1 121 ? -3.996 6.312 9.164 1 96.81 121 LYS A O 1
ATOM 951 N N . ASP A 1 122 ? -2.375 6.602 7.703 1 96.38 122 ASP A N 1
ATOM 952 C CA . ASP A 1 122 ? -2.531 8.055 7.691 1 96.38 122 ASP A CA 1
ATOM 953 C C . ASP A 1 122 ? -3.715 8.469 6.82 1 96.38 122 ASP A C 1
ATOM 955 O O . ASP A 1 122 ? -4.105 9.641 6.812 1 96.38 122 ASP A O 1
ATOM 959 N N . VAL A 1 123 ? -4.305 7.605 6.07 1 96.56 123 VAL A N 1
ATOM 960 C CA . VAL A 1 123 ? -5.426 7.953 5.203 1 96.56 123 VAL A CA 1
ATOM 961 C C . VAL A 1 123 ? -6.68 8.188 6.043 1 96.56 123 VAL A C 1
ATOM 963 O O . VAL A 1 123 ? -7.102 7.305 6.797 1 96.56 123 VAL A O 1
ATOM 966 N N . PRO A 1 124 ? -7.258 9.328 6.004 1 96.62 124 PRO A N 1
ATOM 967 C CA . PRO A 1 124 ? -8.508 9.562 6.738 1 96.62 124 PRO A CA 1
ATOM 968 C C . PRO A 1 124 ? -9.703 8.852 6.105 1 96.62 124 PRO A C 1
ATOM 970 O O . PRO A 1 124 ? -10.125 9.211 5.004 1 96.62 124 PRO A O 1
ATOM 973 N N . LEU A 1 125 ? -10.25 7.887 6.816 1 97.56 125 LEU A N 1
ATOM 974 C CA . LEU A 1 125 ? -11.352 7.105 6.273 1 97.56 125 LEU A CA 1
ATOM 975 C C . LEU A 1 125 ? -12.469 6.961 7.297 1 97.56 125 LEU A C 1
ATOM 977 O O . LEU A 1 125 ? -13.289 6.043 7.203 1 97.56 125 LEU A O 1
ATOM 981 N N . SER A 1 126 ? -12.5 7.844 8.25 1 95.94 126 SER A N 1
ATOM 982 C CA . SER A 1 126 ? -13.531 7.801 9.281 1 95.94 126 SER A CA 1
ATOM 983 C C . SER A 1 126 ? -14.898 8.148 8.703 1 95.94 126 SER A C 1
ATOM 985 O O . SER A 1 126 ? -14.992 8.703 7.605 1 95.94 126 SER A O 1
ATOM 987 N N . ARG A 1 127 ? -15.906 7.777 9.516 1 95.56 127 ARG A N 1
ATOM 988 C CA . ARG A 1 127 ? -17.281 8.047 9.117 1 95.56 127 ARG A CA 1
ATOM 989 C C . ARG A 1 127 ? -17.484 9.516 8.773 1 95.56 127 ARG A C 1
ATOM 991 O O . ARG A 1 127 ? -18.047 9.852 7.734 1 95.56 127 ARG A O 1
ATOM 998 N N . ASN A 1 128 ? -17.062 10.422 9.594 1 94.88 128 ASN A N 1
ATOM 999 C CA . ASN A 1 128 ? -17.234 11.852 9.391 1 94.88 128 ASN A CA 1
ATOM 1000 C C . ASN A 1 128 ? -16.469 12.344 8.164 1 94.88 128 ASN A C 1
ATOM 1002 O O . ASN A 1 128 ? -16.969 13.172 7.402 1 94.88 128 ASN A O 1
ATOM 1006 N N . THR A 1 129 ? -15.297 11.867 7.984 1 94.75 129 THR A N 1
ATOM 1007 C CA . THR A 1 129 ? -14.492 12.242 6.832 1 94.75 129 THR A CA 1
ATOM 1008 C C . THR A 1 129 ? -15.156 11.797 5.535 1 94.75 129 THR A C 1
ATOM 1010 O O . THR A 1 129 ? -15.234 12.57 4.574 1 94.75 129 THR A O 1
ATOM 1013 N N . MET A 1 130 ? -15.648 10.57 5.508 1 95.94 130 MET A N 1
ATOM 1014 C CA . MET A 1 130 ? -16.297 10.055 4.309 1 95.94 130 MET A CA 1
ATOM 1015 C C . MET A 1 130 ? -17.562 10.852 3.988 1 95.94 130 MET A C 1
ATOM 1017 O O . MET A 1 130 ? -17.844 11.148 2.824 1 95.94 130 MET A O 1
ATOM 1021 N N . LYS A 1 131 ? -18.328 11.172 5.066 1 94.44 131 LYS A N 1
ATOM 1022 C CA . LYS A 1 131 ? -19.516 12.008 4.867 1 94.44 131 LYS A CA 1
ATOM 1023 C C . LYS A 1 131 ? -19.141 13.336 4.219 1 94.44 131 LYS A C 1
ATOM 1025 O O . LYS A 1 131 ? -19.766 13.75 3.234 1 94.44 131 LYS A O 1
ATOM 1030 N N . ASP A 1 132 ? -18.188 13.977 4.766 1 93.38 132 ASP A N 1
ATOM 1031 C CA . ASP A 1 132 ? -17.734 15.273 4.266 1 93.38 132 ASP A CA 1
ATOM 1032 C C . ASP A 1 132 ? -17.266 15.172 2.818 1 93.38 132 ASP A C 1
ATOM 1034 O O . ASP A 1 132 ? -17.656 15.984 1.976 1 93.38 132 ASP A O 1
ATOM 1038 N N . ARG A 1 133 ? -16.547 14.234 2.496 1 91.06 133 ARG A N 1
ATOM 1039 C CA . ARG A 1 133 ? -15.969 14.094 1.163 1 91.06 133 ARG A CA 1
ATOM 1040 C C . ARG A 1 133 ? -17.047 13.758 0.134 1 91.06 133 ARG A C 1
ATOM 1042 O O . ARG A 1 133 ? -17.016 14.273 -0.986 1 91.06 133 ARG A O 1
ATOM 1049 N N . ILE A 1 134 ? -17.859 12.906 0.493 1 91.12 134 ILE A N 1
ATOM 1050 C CA . ILE A 1 134 ? -18.922 12.516 -0.425 1 91.12 134 ILE A CA 1
ATOM 1051 C C . ILE A 1 134 ? -19.828 13.719 -0.716 1 91.12 134 ILE A C 1
ATOM 1053 O O . ILE A 1 134 ? -20.234 13.922 -1.857 1 91.12 134 ILE A O 1
ATOM 1057 N N . LEU A 1 135 ? -20.094 14.5 0.341 1 89.69 135 LEU A N 1
ATOM 1058 C CA . LEU A 1 135 ? -20.875 15.719 0.131 1 89.69 135 LEU A CA 1
ATOM 1059 C C . LEU A 1 135 ? -20.141 16.672 -0.798 1 89.69 135 LEU A C 1
ATOM 1061 O O . LEU A 1 135 ? -20.75 17.281 -1.684 1 89.69 135 LEU A O 1
ATOM 1065 N N . LYS A 1 136 ? -18.875 16.797 -0.652 1 85.19 136 LYS A N 1
ATOM 1066 C CA . LYS A 1 136 ? -18.078 17.672 -1.501 1 85.19 136 LYS A CA 1
ATOM 1067 C C . LYS A 1 136 ? -18.031 17.156 -2.938 1 85.19 136 LYS A C 1
ATOM 1069 O O . LYS A 1 136 ? -18.078 17.938 -3.885 1 85.19 136 LYS A O 1
ATOM 1074 N N . LEU A 1 137 ? -17.953 15.875 -3.096 1 86.12 137 LEU A N 1
ATOM 1075 C CA . LEU A 1 137 ? -17.953 15.273 -4.426 1 86.12 137 LEU A CA 1
ATOM 1076 C C . LEU A 1 137 ? -19.281 15.508 -5.121 1 86.12 137 LEU A C 1
ATOM 1078 O O . LEU A 1 137 ? -19.328 15.758 -6.332 1 86.12 137 LEU A O 1
ATOM 1082 N N . ALA A 1 138 ? -20.328 15.344 -4.398 1 84.19 138 ALA A N 1
ATOM 1083 C CA . ALA A 1 138 ? -21.672 15.562 -4.949 1 84.19 138 ALA A CA 1
ATOM 1084 C C . ALA A 1 138 ? -21.859 17.016 -5.387 1 84.19 138 ALA A C 1
ATOM 1086 O O . ALA A 1 138 ? -22.5 17.281 -6.398 1 84.19 138 ALA A O 1
ATOM 1087 N N . GLU A 1 139 ? -21.297 17.875 -4.637 1 78.94 139 GLU A N 1
ATOM 1088 C CA . GLU A 1 139 ? -21.375 19.297 -4.969 1 78.94 139 GLU A CA 1
ATOM 1089 C C . GLU A 1 139 ? -20.594 19.609 -6.238 1 78.94 139 GLU A C 1
ATOM 1091 O O . GLU A 1 139 ? -21 20.453 -7.035 1 78.94 139 GLU A O 1
ATOM 1096 N N . ASN A 1 140 ? -19.469 18.984 -6.367 1 69.88 140 ASN A N 1
ATOM 1097 C CA . ASN A 1 140 ? -18.641 19.203 -7.543 1 69.88 140 ASN A CA 1
ATOM 1098 C C . ASN A 1 140 ? -19.281 18.625 -8.805 1 69.88 140 ASN A C 1
ATOM 1100 O O . ASN A 1 140 ? -19.156 19.203 -9.883 1 69.88 140 ASN A O 1
ATOM 1104 N N . VAL A 1 141 ? -19.859 17.438 -8.773 1 61 141 VAL A N 1
ATOM 1105 C CA . VAL A 1 141 ? -20.562 16.844 -9.898 1 61 141 VAL A CA 1
ATOM 1106 C C . VAL A 1 141 ? -21.719 17.766 -10.328 1 61 141 VAL A C 1
ATOM 1108 O O . VAL A 1 141 ? -21.938 17.984 -11.516 1 61 141 VAL A O 1
ATOM 1111 N N . THR A 1 142 ? -22.359 18.266 -9.305 1 55.59 142 THR A N 1
ATOM 1112 C CA . THR A 1 142 ? -23.422 19.219 -9.633 1 55.59 142 THR A CA 1
ATOM 1113 C C . THR A 1 142 ? -22.859 20.453 -10.297 1 55.59 142 THR A C 1
ATOM 1115 O O . THR A 1 142 ? -23.469 21 -11.219 1 55.59 142 THR A O 1
ATOM 1118 N N . ASP A 1 143 ? -21.734 20.734 -9.836 1 50.03 143 ASP A N 1
ATOM 1119 C CA . ASP A 1 143 ? -21.094 21.891 -10.469 1 50.03 143 ASP A CA 1
ATOM 1120 C C . ASP A 1 143 ? -20.625 21.547 -11.883 1 50.03 143 ASP A C 1
ATOM 1122 O O . ASP A 1 143 ? -20.75 22.375 -12.789 1 50.03 143 ASP A O 1
ATOM 1126 N N . HIS A 1 144 ? -20.062 20.297 -12.031 1 49.31 144 HIS A N 1
ATOM 1127 C CA . HIS A 1 144 ? -19.672 19.859 -13.359 1 49.31 144 HIS A CA 1
ATOM 1128 C C . HIS A 1 144 ? -20.891 19.672 -14.266 1 49.31 144 HIS A C 1
ATOM 1130 O O . HIS A 1 144 ? -20.844 20.047 -15.445 1 49.31 144 HIS A O 1
ATOM 1136 N N . GLN A 1 145 ? -21.906 18.984 -13.703 1 47.25 145 GLN A N 1
ATOM 1137 C CA . GLN A 1 145 ? -23.141 18.875 -14.469 1 47.25 145 GLN A CA 1
ATOM 1138 C C . GLN A 1 145 ? -23.719 20.25 -14.773 1 47.25 145 GLN A C 1
ATOM 1140 O O . GLN A 1 145 ? -24.234 20.5 -15.867 1 47.25 145 GLN A O 1
ATOM 1145 N N . LYS A 1 146 ? -23.625 21.172 -13.828 1 47.44 146 LYS A N 1
ATOM 1146 C CA . LYS A 1 146 ? -24.078 22.531 -14.117 1 47.44 146 LYS A CA 1
ATOM 1147 C C . LYS A 1 146 ? -23.219 23.188 -15.195 1 47.44 146 LYS A C 1
ATOM 1149 O O . LYS A 1 146 ? -23.734 23.859 -16.078 1 47.44 146 LYS A O 1
ATOM 1154 N N . ASN A 1 147 ? -21.984 22.828 -15.062 1 46.56 147 ASN A N 1
ATOM 1155 C CA . ASN A 1 147 ? -21.094 23.406 -16.062 1 46.56 147 ASN A CA 1
ATOM 1156 C C . ASN A 1 147 ? -21.297 22.75 -17.422 1 46.56 147 ASN A C 1
ATOM 1158 O O . ASN A 1 147 ? -21.188 23.422 -18.453 1 46.56 147 ASN A O 1
ATOM 1162 N N . ASP A 1 148 ? -21.516 21.438 -17.375 1 45.75 148 ASP A N 1
ATOM 1163 C CA . ASP A 1 148 ? -21.781 20.766 -18.641 1 45.75 148 ASP A CA 1
ATOM 1164 C C . ASP A 1 148 ? -23.109 21.219 -19.234 1 45.75 148 ASP A C 1
ATOM 1166 O O . ASP A 1 148 ? -23.234 21.391 -20.453 1 45.75 148 ASP A O 1
ATOM 1170 N N . ILE A 1 149 ? -24.109 21.297 -18.406 1 45.03 149 ILE A N 1
ATOM 1171 C CA . ILE A 1 149 ? -25.375 21.812 -18.891 1 45.03 149 ILE A CA 1
ATOM 1172 C C . ILE A 1 149 ? -25.188 23.234 -19.406 1 45.03 149 ILE A C 1
ATOM 1174 O O . ILE A 1 149 ? -25.703 23.594 -20.469 1 45.03 149 ILE A O 1
ATOM 1178 N N . ASN A 1 150 ? -24.453 23.984 -18.688 1 43.03 150 ASN A N 1
ATOM 1179 C CA . ASN A 1 150 ? -24.219 25.344 -19.172 1 43.03 150 ASN A CA 1
ATOM 1180 C C . ASN A 1 150 ? -23.359 25.344 -20.438 1 43.03 150 ASN A C 1
ATOM 1182 O O . ASN A 1 150 ? -23.516 26.219 -21.297 1 43.03 150 ASN A O 1
ATOM 1186 N N . SER A 1 151 ? -22.453 24.391 -20.5 1 43.59 151 SER A N 1
ATOM 1187 C CA . SER A 1 151 ? -21.656 24.328 -21.719 1 43.59 151 SER A CA 1
ATOM 1188 C C . SER A 1 151 ? -22.453 23.719 -22.875 1 43.59 151 SER A C 1
ATOM 1190 O O . SER A 1 151 ? -22.109 23.922 -24.031 1 43.59 151 SER A O 1
ATOM 1192 N N . ALA A 1 152 ? -23.391 22.781 -22.547 1 40.97 152 ALA A N 1
ATOM 1193 C CA . ALA A 1 152 ? -24.188 22.156 -23.578 1 40.97 152 ALA A CA 1
ATOM 1194 C C . ALA A 1 152 ? -25.219 23.125 -24.141 1 40.97 152 ALA A C 1
ATOM 1196 O O . ALA A 1 152 ? -25.562 23.047 -25.328 1 40.97 152 ALA A O 1
ATOM 1197 N N . SER A 1 153 ? -25.766 23.938 -23.344 1 37.81 153 SER A N 1
ATOM 1198 C CA . SER A 1 153 ? -26.859 24.75 -23.875 1 37.81 153 SER A CA 1
ATOM 1199 C C . SER A 1 153 ? -26.359 25.703 -24.969 1 37.81 153 SE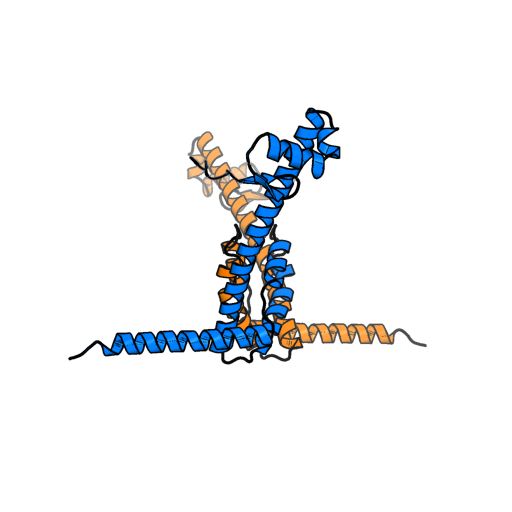R A C 1
ATOM 1201 O O . SER A 1 153 ? -27.141 26.453 -25.547 1 37.81 153 SER A O 1
ATOM 1203 N N . PHE A 1 154 ? -25.047 26 -25.016 1 32.34 154 PHE A N 1
ATOM 1204 C CA . PHE A 1 154 ? -24.781 27.031 -26 1 32.34 154 PHE A CA 1
ATOM 1205 C C . PHE A 1 154 ? -24.797 26.438 -27.406 1 32.34 154 PHE A C 1
ATOM 1207 O O . PHE A 1 154 ? -24.266 27.047 -28.344 1 32.34 154 PHE A O 1
ATOM 1214 N N . ILE A 1 155 ? -25.266 25.234 -27.641 1 32.72 155 ILE A N 1
ATOM 1215 C CA . ILE A 1 155 ? -25.453 24.859 -29.031 1 32.72 155 ILE A CA 1
ATOM 1216 C C . ILE A 1 155 ? -26.719 25.547 -29.578 1 32.72 155 ILE A C 1
ATOM 1218 O O . ILE A 1 155 ? -27.828 25.156 -29.234 1 32.72 155 ILE A O 1
ATOM 1222 N N . SER A 1 156 ? -26.875 26.906 -29.344 1 23.3 156 SER A N 1
ATOM 1223 C CA . SER A 1 156 ? -28 27.484 -30.062 1 23.3 156 SER A CA 1
ATOM 1224 C C . SER A 1 156 ? -27.969 27.094 -31.531 1 23.3 156 SER A C 1
ATOM 1226 O O . SER A 1 156 ? -26.891 26.938 -32.125 1 23.3 156 SER A O 1
ATOM 1228 N N . LEU A 1 157 ? -29.172 26.625 -32 1 22.16 157 LEU A N 1
ATOM 1229 C CA . LEU A 1 157 ? -29.562 26.562 -33.406 1 22.16 157 LEU A CA 1
ATOM 1230 C C . LEU A 1 157 ? -29.297 27.875 -34.125 1 22.16 157 LEU A C 1
ATOM 1232 O O . LEU A 1 157 ? -29.531 28.953 -33.562 1 22.16 157 LEU A O 1
ATOM 1236 N N . MET B 1 1 ? 32.594 -53.812 -10.695 1 22.69 1 MET B N 1
ATOM 1237 C CA . MET B 1 1 ? 32.75 -52.406 -10.281 1 22.69 1 MET B CA 1
ATOM 1238 C C . MET B 1 1 ? 31.781 -51.5 -11.07 1 22.69 1 MET B C 1
ATOM 1240 O O . MET B 1 1 ? 32.094 -51.125 -12.195 1 22.69 1 MET B O 1
ATOM 1244 N N . ILE B 1 2 ? 30.516 -51.875 -11.383 1 34.78 2 ILE B N 1
ATOM 1245 C CA . ILE B 1 2 ? 29.516 -51.062 -12.062 1 34.78 2 ILE B CA 1
ATOM 1246 C C . ILE B 1 2 ? 29.516 -49.625 -11.477 1 34.78 2 ILE B C 1
ATOM 1248 O O . ILE B 1 2 ? 29.328 -49.469 -10.273 1 34.78 2 ILE B O 1
ATOM 1252 N N . ASN B 1 3 ? 30.547 -48.812 -11.656 1 35.84 3 ASN B N 1
ATOM 1253 C CA . ASN B 1 3 ? 30.625 -47.406 -11.203 1 35.84 3 ASN B CA 1
ATOM 1254 C C . ASN B 1 3 ? 29.297 -46.688 -11.391 1 35.84 3 ASN B C 1
ATOM 1256 O O . ASN B 1 3 ? 28.797 -46.562 -12.516 1 35.84 3 ASN B O 1
ATOM 1260 N N . LYS B 1 4 ? 28.344 -46.75 -10.648 1 40.66 4 LYS B N 1
ATOM 1261 C CA . LYS B 1 4 ? 26.969 -46.281 -10.523 1 40.66 4 LYS B CA 1
ATOM 1262 C C . LYS B 1 4 ? 26.797 -44.938 -11.258 1 40.66 4 LYS B C 1
ATOM 1264 O O . LYS B 1 4 ? 25.969 -44.844 -12.172 1 40.66 4 LYS B O 1
ATOM 1269 N N . GLY B 1 5 ? 26.031 -43.625 -10.438 1 45.47 5 GLY B N 1
ATOM 1270 C CA . GLY B 1 5 ? 25 -42.812 -9.836 1 45.47 5 GLY B CA 1
ATOM 1271 C C . GLY B 1 5 ? 25.125 -41.344 -10.188 1 45.47 5 GLY B C 1
ATOM 1272 O O . GLY B 1 5 ? 24.406 -40.5 -9.648 1 45.47 5 GLY B O 1
ATOM 1273 N N . ASP B 1 6 ? 26.141 -40.625 -10.477 1 65.75 6 ASP B N 1
ATOM 1274 C CA . ASP B 1 6 ? 26.234 -39.188 -10.422 1 65.75 6 ASP B CA 1
ATOM 1275 C C . ASP B 1 6 ? 25.578 -38.531 -11.648 1 65.75 6 ASP B C 1
ATOM 1277 O O . ASP B 1 6 ? 25.922 -38.875 -12.781 1 65.75 6 ASP B O 1
ATOM 1281 N N . LYS B 1 7 ? 24.391 -38.188 -11.688 1 76.88 7 LYS B N 1
ATOM 1282 C CA . LYS B 1 7 ? 23.656 -37.438 -12.703 1 76.88 7 LYS B CA 1
ATOM 1283 C C . LYS B 1 7 ? 23.891 -35.938 -12.539 1 76.88 7 LYS B C 1
ATOM 1285 O O . LYS B 1 7 ? 24.062 -35.469 -11.422 1 76.88 7 LYS B O 1
ATOM 1290 N N . ALA B 1 8 ? 24.203 -35.312 -13.68 1 79.56 8 ALA B N 1
ATOM 1291 C CA . ALA B 1 8 ? 24.297 -33.844 -13.75 1 79.56 8 ALA B CA 1
ATOM 1292 C C . ALA B 1 8 ? 23.203 -33.281 -14.656 1 79.56 8 ALA B C 1
ATOM 1294 O O . ALA B 1 8 ? 22.625 -34 -15.477 1 79.56 8 ALA B O 1
ATOM 1295 N N . VAL B 1 9 ? 22.859 -32.062 -14.398 1 80.81 9 VAL B N 1
ATOM 1296 C CA . VAL B 1 9 ? 21.875 -31.391 -15.242 1 80.81 9 VAL B CA 1
ATOM 1297 C C . VAL B 1 9 ? 22.578 -30.453 -16.219 1 80.81 9 VAL B C 1
ATOM 1299 O O . VAL B 1 9 ? 23.453 -29.688 -15.828 1 80.81 9 VAL B O 1
ATOM 1302 N N . CYS B 1 10 ? 22.328 -30.656 -17.438 1 82.81 10 CYS B N 1
ATOM 1303 C CA . CYS B 1 10 ? 22.891 -29.812 -18.484 1 82.81 10 CYS B CA 1
ATOM 1304 C C . CYS B 1 10 ? 22.375 -28.391 -18.391 1 82.81 10 CYS B C 1
ATOM 1306 O O . CYS B 1 10 ? 21.156 -28.172 -18.344 1 82.81 10 CYS B O 1
ATOM 1308 N N . VAL B 1 11 ? 23.219 -27.453 -18.406 1 83.38 11 VAL B N 1
ATOM 1309 C CA . VAL B 1 11 ? 22.859 -26.047 -18.234 1 83.38 11 VAL B CA 1
ATOM 1310 C C . VAL B 1 11 ? 22.203 -25.531 -19.5 1 83.38 11 VAL B C 1
ATOM 1312 O O . VAL B 1 11 ? 21.422 -24.578 -19.453 1 83.38 11 VAL B O 1
ATOM 1315 N N . LEU B 1 12 ? 22.516 -26.234 -20.625 1 83.56 12 LEU B N 1
ATOM 1316 C CA . LEU B 1 12 ? 22.016 -25.75 -21.906 1 83.56 12 LEU B CA 1
ATOM 1317 C C . LEU B 1 12 ? 20.594 -26.234 -22.172 1 83.56 12 LEU B C 1
ATOM 1319 O O . LEU B 1 12 ? 19.797 -25.547 -22.797 1 83.56 12 LEU B O 1
ATOM 1323 N N . CYS B 1 13 ? 20.281 -27.422 -21.75 1 80.25 13 CYS B N 1
ATOM 1324 C CA . CYS B 1 13 ? 18.969 -27.953 -22.109 1 80.25 13 CYS B CA 1
ATOM 1325 C C . CYS B 1 13 ? 18.234 -28.453 -20.875 1 80.25 13 CYS B C 1
ATOM 1327 O O . CYS B 1 13 ? 17.094 -28.906 -20.969 1 80.25 13 CYS B O 1
ATOM 1329 N N . SER B 1 14 ? 18.812 -28.531 -19.75 1 80.81 14 SER B N 1
ATOM 1330 C CA . SER B 1 14 ? 18.25 -28.969 -18.469 1 80.81 14 SER B CA 1
ATOM 1331 C C . SER B 1 14 ? 18 -30.469 -18.453 1 80.81 14 SER B C 1
ATOM 1333 O O . SER B 1 14 ? 17.281 -30.969 -17.594 1 80.81 14 SER B O 1
ATOM 1335 N N . GLY B 1 15 ? 18.641 -31.109 -19.344 1 78.69 15 GLY B N 1
ATOM 1336 C CA . GLY B 1 15 ? 18.562 -32.562 -19.359 1 78.69 15 GLY B CA 1
ATOM 1337 C C . GLY B 1 15 ? 19.516 -33.219 -18.375 1 78.69 15 GLY B C 1
ATOM 1338 O O . GLY B 1 15 ? 20.547 -32.656 -18.016 1 78.69 15 GLY B O 1
ATOM 1339 N N . THR B 1 16 ? 19.047 -34.281 -17.891 1 83.44 16 THR B N 1
ATOM 1340 C CA . THR B 1 16 ? 19.906 -35.031 -16.984 1 83.44 16 THR B CA 1
ATOM 1341 C C . THR B 1 16 ? 20.875 -35.906 -17.766 1 83.44 16 THR B C 1
ATOM 1343 O O . THR B 1 16 ? 20.484 -36.562 -18.734 1 83.44 16 THR B O 1
ATOM 1346 N N . VAL B 1 17 ? 22.219 -35.781 -17.406 1 83.19 17 VAL B N 1
ATOM 1347 C CA . VAL B 1 17 ? 23.25 -36.562 -18.094 1 83.19 17 VAL B CA 1
ATOM 1348 C C . VAL B 1 17 ? 24.078 -37.344 -17.078 1 83.19 17 VAL B C 1
ATOM 1350 O O . VAL B 1 17 ? 24.391 -36.812 -16 1 83.19 17 VAL B O 1
ATOM 1353 N N . VAL B 1 18 ? 24.312 -38.594 -17.375 1 83.06 18 VAL B N 1
ATOM 1354 C CA . VAL B 1 18 ? 25.188 -39.406 -16.516 1 83.06 18 VAL B CA 1
ATOM 1355 C C . VAL B 1 18 ? 26.609 -38.875 -16.594 1 83.06 18 VAL B C 1
ATOM 1357 O O . VAL B 1 18 ? 27.141 -38.625 -17.688 1 83.06 18 VAL B O 1
ATOM 1360 N N . CYS B 1 19 ? 27.234 -38.531 -15.422 1 80.56 19 CYS B N 1
ATOM 1361 C CA . CYS B 1 19 ? 28.547 -37.906 -15.344 1 80.56 19 CYS B CA 1
ATOM 1362 C C . CYS B 1 19 ? 29.656 -38.875 -15.742 1 80.56 19 CYS B C 1
ATOM 1364 O O . CYS B 1 19 ? 30.484 -39.25 -14.914 1 80.56 19 CYS B O 1
ATOM 1366 N N . ARG B 1 20 ? 29.562 -39.375 -16.875 1 82.81 20 ARG B N 1
ATOM 1367 C CA . ARG B 1 20 ? 30.594 -40.156 -17.516 1 82.81 20 ARG B CA 1
ATOM 1368 C C . ARG B 1 20 ? 31.062 -39.531 -18.812 1 82.81 20 ARG B C 1
ATOM 1370 O O . ARG B 1 20 ? 30.266 -38.938 -19.547 1 82.81 20 ARG B O 1
ATOM 1377 N N . THR B 1 21 ? 32.344 -39.562 -19.016 1 83.75 21 THR B N 1
ATOM 1378 C CA . THR B 1 21 ? 32.969 -38.875 -20.156 1 83.75 21 THR B CA 1
ATOM 1379 C C . THR B 1 21 ? 32.219 -39.188 -21.453 1 83.75 21 THR B C 1
ATOM 1381 O O . THR B 1 21 ? 31.906 -38.312 -22.234 1 83.75 21 THR B O 1
ATOM 1384 N N . LEU B 1 22 ? 32.031 -40.469 -21.672 1 87.44 22 LEU B N 1
ATOM 1385 C CA . LEU B 1 22 ? 31.375 -40.875 -22.906 1 87.44 22 LEU B CA 1
ATOM 1386 C C . LEU B 1 22 ? 29.922 -40.438 -22.953 1 87.44 22 LEU B C 1
ATOM 1388 O O . LEU B 1 22 ? 29.422 -40 -24 1 87.44 22 LEU B O 1
ATOM 1392 N N . SER B 1 23 ? 29.234 -40.531 -21.859 1 87.31 23 SER B N 1
ATOM 1393 C CA . SER B 1 23 ? 27.844 -40.094 -21.781 1 87.31 23 SER B CA 1
ATOM 1394 C C . SER B 1 23 ? 27.703 -38.594 -22.031 1 87.31 23 SER B C 1
ATOM 1396 O O . SER B 1 23 ? 26.781 -38.188 -22.75 1 87.31 23 SER B O 1
ATOM 1398 N N . VAL B 1 24 ? 28.594 -37.812 -21.516 1 85.44 24 VAL B N 1
ATOM 1399 C CA . VAL B 1 24 ? 28.594 -36.375 -21.656 1 85.44 24 VAL B CA 1
ATOM 1400 C C . VAL B 1 24 ? 28.875 -35.969 -23.109 1 85.44 24 VAL B C 1
ATOM 1402 O O . VAL B 1 24 ? 28.172 -35.156 -23.688 1 85.44 24 VAL B O 1
ATOM 1405 N N . LYS B 1 25 ? 29.875 -36.656 -23.609 1 84.06 25 LYS B N 1
ATOM 1406 C CA . LYS B 1 25 ? 30.234 -36.375 -25 1 84.06 25 LYS B CA 1
ATOM 1407 C C . LYS B 1 25 ? 29.062 -36.688 -25.938 1 84.06 25 LYS B C 1
ATOM 1409 O O . LYS B 1 25 ? 28.734 -35.875 -26.812 1 84.06 25 LYS B O 1
ATOM 1414 N N . ARG B 1 26 ? 28.484 -37.844 -25.781 1 87.94 26 ARG B N 1
ATOM 1415 C CA . ARG B 1 26 ? 27.344 -38.25 -26.594 1 87.94 26 ARG B CA 1
ATOM 1416 C C . ARG B 1 26 ? 26.188 -37.25 -26.469 1 87.94 26 ARG B C 1
ATOM 1418 O O . ARG B 1 26 ? 25.547 -36.906 -27.453 1 87.94 26 ARG B O 1
ATOM 1425 N N . HIS B 1 27 ? 25.875 -36.812 -25.266 1 89.62 27 HIS B N 1
ATOM 1426 C CA . HIS B 1 27 ? 24.828 -35.812 -25.031 1 89.62 27 HIS B CA 1
ATOM 1427 C C . HIS B 1 27 ? 25.062 -34.562 -25.859 1 89.62 27 HIS B C 1
ATOM 1429 O O . HIS B 1 27 ? 24.156 -34.062 -26.547 1 89.62 27 HIS B O 1
ATOM 1435 N N . PHE B 1 28 ? 26.266 -34 -25.781 1 86.56 28 PHE B N 1
ATOM 1436 C CA . PHE B 1 28 ? 26.594 -32.781 -26.484 1 86.56 28 PHE B CA 1
ATOM 1437 C C . PHE B 1 28 ? 26.547 -32.969 -28 1 86.56 28 PHE B C 1
ATOM 1439 O O . PHE B 1 28 ? 26.094 -32.094 -28.734 1 86.56 28 PHE B O 1
ATOM 1446 N N . GLU B 1 29 ? 26.984 -34.125 -28.484 1 87.25 29 GLU B N 1
ATOM 1447 C CA . GLU B 1 29 ? 27.016 -34.406 -29.906 1 87.25 29 GLU B CA 1
ATOM 1448 C C . GLU B 1 29 ? 25.609 -34.625 -30.469 1 87.25 29 GLU B C 1
ATOM 1450 O O . GLU B 1 29 ? 25.344 -34.344 -31.625 1 87.25 29 GLU B O 1
ATOM 1455 N N . THR B 1 30 ? 24.859 -35.156 -29.562 1 89.06 30 THR B N 1
ATOM 1456 C CA . THR B 1 30 ? 23.5 -35.469 -30.016 1 89.06 30 THR B CA 1
ATOM 1457 C C . THR B 1 30 ? 22.578 -34.281 -29.859 1 89.06 30 THR B C 1
ATOM 1459 O O . THR B 1 30 ? 21.812 -33.969 -30.766 1 89.06 30 THR B O 1
ATOM 1462 N N . ASN B 1 31 ? 22.703 -33.625 -28.75 1 88.25 31 ASN B N 1
ATOM 1463 C CA . ASN B 1 31 ? 21.703 -32.594 -28.422 1 88.25 31 ASN B CA 1
ATOM 1464 C C . ASN B 1 31 ? 22.219 -31.203 -28.719 1 88.25 31 ASN B C 1
ATOM 1466 O O . ASN B 1 31 ? 21.422 -30.266 -28.859 1 88.25 31 ASN B O 1
ATOM 1470 N N . HIS B 1 32 ? 23.562 -30.969 -28.719 1 90.19 32 HIS B N 1
ATOM 1471 C CA . HIS B 1 32 ? 24.141 -29.625 -28.812 1 90.19 32 HIS B CA 1
ATOM 1472 C C . HIS B 1 32 ? 25.25 -29.594 -29.859 1 90.19 32 HIS B C 1
ATOM 1474 O O . HIS B 1 32 ? 26.328 -29.047 -29.609 1 90.19 32 HIS B O 1
ATOM 1480 N N . LYS B 1 33 ? 24.969 -30.203 -31.016 1 87.94 33 LYS B N 1
ATOM 1481 C CA . LYS B 1 33 ? 25.969 -30.297 -32.094 1 87.94 33 LYS B CA 1
ATOM 1482 C C . LYS B 1 33 ? 26.547 -28.922 -32.438 1 87.94 33 LYS B C 1
ATOM 1484 O O . LYS B 1 33 ? 27.75 -28.781 -32.594 1 87.94 33 LYS B O 1
ATOM 1489 N N . SER B 1 34 ? 25.625 -27.953 -32.531 1 88.19 34 SER B N 1
ATOM 1490 C CA . SER B 1 34 ? 26.062 -26.609 -32.906 1 88.19 34 SER B CA 1
ATOM 1491 C C . SER B 1 34 ? 27 -26.016 -31.875 1 88.19 34 SER B C 1
ATOM 1493 O O . SER B 1 34 ? 27.859 -25.203 -32.188 1 88.19 34 SER B O 1
ATOM 1495 N N . PHE B 1 35 ? 26.844 -26.453 -30.594 1 87.81 35 PHE B N 1
ATOM 1496 C CA . PHE B 1 35 ? 27.688 -26 -29.5 1 87.81 35 PHE B CA 1
ATOM 1497 C C . PHE B 1 35 ? 29.109 -26.531 -29.641 1 87.81 35 PHE B C 1
ATOM 1499 O O . PHE B 1 35 ? 30.078 -25.797 -29.453 1 87.81 35 PHE B O 1
ATOM 1506 N N . SER B 1 36 ? 29.172 -27.812 -30.094 1 81.69 36 SER B N 1
ATOM 1507 C CA . SER B 1 36 ? 30.469 -28.484 -30.203 1 81.69 36 SER B CA 1
ATOM 1508 C C . SER B 1 36 ? 31.297 -27.891 -31.344 1 81.69 36 SER B C 1
ATOM 1510 O O . SER B 1 36 ? 32.531 -27.953 -31.312 1 81.69 36 SER B O 1
ATOM 1512 N N . GLU B 1 37 ? 30.578 -27.266 -32.375 1 86.81 37 GLU B N 1
ATOM 1513 C CA . GLU B 1 37 ? 31.234 -26.719 -33.531 1 86.81 37 GLU B CA 1
ATOM 1514 C C . GLU B 1 37 ? 31.75 -25.312 -33.281 1 86.81 37 GLU B C 1
ATOM 1516 O O . GLU B 1 37 ? 32.531 -24.781 -34.062 1 86.81 37 GLU B O 1
ATOM 1521 N N . LYS B 1 38 ? 31.391 -24.797 -32.156 1 87.69 38 LYS B N 1
ATOM 1522 C CA . LYS B 1 38 ? 31.766 -23.422 -31.844 1 87.69 38 LYS B CA 1
ATOM 1523 C C . LYS B 1 38 ? 33.156 -23.359 -31.234 1 87.69 38 LYS B C 1
ATOM 1525 O O . LYS B 1 38 ? 33.656 -24.359 -30.703 1 87.69 38 LYS B O 1
ATOM 1530 N N . SER B 1 39 ? 33.812 -22.188 -31.406 1 91 39 SER B N 1
ATOM 1531 C CA . SER B 1 39 ? 35.125 -21.984 -30.781 1 91 39 SER B CA 1
ATOM 1532 C C . SER B 1 39 ? 35 -22 -29.25 1 91 39 SER B C 1
ATOM 1534 O O . SER B 1 39 ? 33.906 -21.844 -28.703 1 91 39 SER B O 1
ATOM 1536 N N . GLU B 1 40 ? 36.156 -22.281 -28.609 1 88.12 40 GLU B N 1
ATOM 1537 C CA . GLU B 1 40 ? 36.188 -22.375 -27.156 1 88.12 40 GLU B CA 1
ATOM 1538 C C . GLU B 1 40 ? 35.656 -21.094 -26.516 1 88.12 40 GLU B C 1
ATOM 1540 O O . GLU B 1 40 ? 34.844 -21.156 -25.578 1 88.12 40 GLU B O 1
ATOM 1545 N N . PRO B 1 41 ? 36.062 -19.891 -26.922 1 91.38 41 PRO B N 1
ATOM 1546 C CA . PRO B 1 41 ? 35.5 -18.672 -26.344 1 91.38 41 PRO B CA 1
ATOM 1547 C C . PRO B 1 41 ? 34 -18.547 -26.531 1 91.38 41 PRO B C 1
ATOM 1549 O O . PRO B 1 41 ? 33.281 -18.078 -25.641 1 91.38 41 PRO B O 1
ATOM 1552 N N . GLU B 1 42 ? 33.5 -18.984 -27.656 1 91.31 42 GLU B N 1
ATOM 1553 C CA . GLU B 1 42 ? 32.062 -18.953 -27.938 1 91.31 42 GLU B CA 1
ATOM 1554 C C . GLU B 1 42 ? 31.297 -19.938 -27.047 1 91.31 42 GLU B C 1
ATOM 1556 O O . GLU B 1 42 ? 30.188 -19.641 -26.594 1 91.31 42 GLU B O 1
ATOM 1561 N N . GLN B 1 43 ? 31.906 -21.078 -26.828 1 88.81 43 GLN B N 1
ATOM 1562 C CA . GLN B 1 43 ? 31.297 -22.062 -25.953 1 88.81 43 GLN B CA 1
ATOM 1563 C C . GLN B 1 43 ? 31.188 -21.531 -24.516 1 88.81 43 GLN B C 1
ATOM 1565 O O . GLN B 1 43 ? 30.141 -21.688 -23.875 1 88.81 43 GLN B O 1
ATOM 1570 N N . LYS B 1 44 ? 32.219 -20.922 -24.094 1 87.94 44 LYS B N 1
ATOM 1571 C CA . LYS B 1 44 ? 32.25 -20.359 -22.75 1 87.94 44 LYS B CA 1
ATOM 1572 C C . LYS B 1 44 ? 31.172 -19.281 -22.578 1 87.94 44 LYS B C 1
ATOM 1574 O O . LYS B 1 44 ? 30.531 -19.203 -21.531 1 87.94 44 LYS B O 1
ATOM 1579 N N . GLU B 1 45 ? 31.047 -18.516 -23.609 1 91.25 45 GLU B N 1
ATOM 1580 C CA . GLU B 1 45 ? 30.031 -17.453 -23.578 1 91.25 45 GLU B CA 1
ATOM 1581 C C . GLU B 1 45 ? 28.625 -18.031 -23.531 1 91.25 45 GLU B C 1
ATOM 1583 O O . GLU B 1 45 ? 27.766 -17.531 -22.812 1 91.25 45 GLU B O 1
ATOM 1588 N N . LEU B 1 46 ? 28.438 -19.016 -24.344 1 87.12 46 LEU B N 1
ATOM 1589 C CA . LEU B 1 46 ? 27.125 -19.641 -24.391 1 87.12 46 LEU B CA 1
ATOM 1590 C C . LEU B 1 46 ? 26.781 -20.297 -23.047 1 87.12 46 LEU B C 1
ATOM 1592 O O . LEU B 1 46 ? 25.641 -20.203 -22.578 1 87.12 46 LEU B O 1
ATOM 1596 N N . ILE B 1 47 ? 27.734 -20.875 -22.438 1 86.75 47 ILE B N 1
ATOM 1597 C CA . ILE B 1 47 ? 27.547 -21.516 -21.141 1 86.75 47 ILE B CA 1
ATOM 1598 C C . ILE B 1 47 ? 27.266 -20.469 -20.078 1 86.75 47 ILE B C 1
ATOM 1600 O O . ILE B 1 47 ? 26.359 -20.625 -19.25 1 86.75 47 ILE B O 1
ATOM 1604 N N . ALA B 1 48 ? 28.047 -19.438 -20.141 1 86.69 48 ALA B N 1
ATOM 1605 C CA . ALA B 1 48 ? 27.859 -18.344 -19.172 1 86.69 48 ALA B CA 1
ATOM 1606 C C . ALA B 1 48 ? 26.453 -17.75 -19.281 1 86.69 48 ALA B C 1
ATOM 1608 O O . ALA B 1 48 ? 25.812 -17.469 -18.266 1 86.69 48 ALA B O 1
ATOM 1609 N N . SER B 1 49 ? 26.062 -17.594 -20.516 1 89.31 49 SER B N 1
ATOM 1610 C CA . SER B 1 49 ? 24.734 -17.047 -20.75 1 89.31 49 SER B CA 1
ATOM 1611 C C . SER B 1 49 ? 23.656 -18 -20.266 1 89.31 49 SER B C 1
ATOM 1613 O O . SER B 1 49 ? 22.656 -17.562 -19.688 1 89.31 49 SER B O 1
ATOM 1615 N N . ALA B 1 50 ? 23.828 -19.281 -20.547 1 83 50 ALA B N 1
ATOM 1616 C CA . ALA B 1 50 ? 22.875 -20.297 -20.109 1 83 50 ALA B CA 1
ATOM 1617 C C . ALA B 1 50 ? 22.766 -20.344 -18.594 1 83 50 ALA B C 1
ATOM 1619 O O . ALA B 1 50 ? 21.672 -20.469 -18.047 1 83 50 ALA B O 1
ATOM 1620 N N . ILE B 1 51 ? 23.875 -20.172 -17.938 1 82 51 ILE B N 1
ATOM 1621 C CA . ILE B 1 51 ? 23.906 -20.172 -16.469 1 82 51 ILE B CA 1
ATOM 1622 C C . ILE B 1 51 ? 23.188 -18.938 -15.938 1 82 51 ILE B C 1
ATOM 1624 O O . ILE B 1 51 ? 22.375 -19.047 -15.008 1 82 51 ILE B O 1
ATOM 1628 N N . LYS B 1 52 ? 23.5 -17.859 -16.594 1 83.12 52 LYS B N 1
ATOM 1629 C CA . LYS B 1 52 ? 22.859 -16.609 -16.203 1 83.12 52 LYS B CA 1
ATOM 1630 C C . LYS B 1 52 ? 21.344 -16.719 -16.359 1 83.12 52 LYS B C 1
ATOM 1632 O O . LYS B 1 52 ? 20.594 -16.297 -15.477 1 83.12 52 LYS B O 1
ATOM 1637 N N . ASP B 1 53 ? 20.938 -17.328 -17.516 1 80.62 53 ASP B N 1
ATOM 1638 C CA . ASP B 1 53 ? 19.5 -17.469 -17.797 1 80.62 53 ASP B CA 1
ATOM 1639 C C . ASP B 1 53 ? 18.844 -18.391 -16.781 1 80.62 53 ASP B C 1
ATOM 1641 O O . ASP B 1 53 ? 17.719 -18.125 -16.328 1 80.62 53 ASP B O 1
ATOM 1645 N N . ARG B 1 54 ? 19.547 -19.422 -16.484 1 79.06 54 ARG B N 1
ATOM 1646 C CA . ARG B 1 54 ? 19 -20.375 -15.508 1 79.06 54 ARG B CA 1
ATOM 1647 C C . ARG B 1 54 ? 18.906 -19.75 -14.125 1 79.06 54 ARG B C 1
ATOM 1649 O O . ARG B 1 54 ? 17.922 -19.969 -13.406 1 79.06 54 ARG B O 1
ATOM 1656 N N . ASN B 1 55 ? 19.844 -19.016 -13.781 1 74.5 55 ASN B N 1
ATOM 1657 C CA . ASN B 1 55 ? 19.844 -18.328 -12.492 1 74.5 55 ASN B CA 1
ATOM 1658 C C . ASN B 1 55 ? 18.719 -17.297 -12.414 1 74.5 55 ASN B C 1
ATOM 1660 O O . ASN B 1 55 ? 18.062 -17.172 -11.383 1 74.5 55 ASN B O 1
ATOM 1664 N N . LYS B 1 56 ? 18.547 -16.578 -13.5 1 77.62 56 LYS B N 1
ATOM 1665 C CA . LYS B 1 56 ? 17.453 -15.602 -13.57 1 77.62 56 LYS B CA 1
ATOM 1666 C C . LYS B 1 56 ? 16.109 -16.281 -13.43 1 77.62 56 LYS B C 1
ATOM 1668 O O . LYS B 1 56 ? 15.211 -15.773 -12.742 1 77.62 56 LYS B O 1
ATOM 1673 N N . GLN B 1 57 ? 16.016 -17.469 -14.133 1 74.62 57 GLN B N 1
ATOM 1674 C CA . GLN B 1 57 ? 14.766 -18.219 -14.078 1 74.62 57 GLN B CA 1
ATOM 1675 C C . GLN B 1 57 ? 14.484 -18.719 -12.656 1 74.62 57 GLN B C 1
ATOM 1677 O O . GLN B 1 57 ? 13.352 -18.625 -12.18 1 74.62 57 GLN B O 1
ATOM 1682 N N . SER B 1 58 ? 15.5 -19.188 -11.992 1 72.62 58 SER B N 1
ATOM 1683 C CA . SER B 1 58 ? 15.336 -19.688 -10.625 1 72.62 58 SER B CA 1
ATOM 1684 C C . SER B 1 58 ? 14.969 -18.562 -9.664 1 72.62 58 SER B C 1
ATOM 1686 O O . SER B 1 58 ? 14.102 -18.734 -8.805 1 72.62 58 SER B O 1
ATOM 1688 N N . THR B 1 59 ? 15.578 -17.453 -9.883 1 71.75 59 THR B N 1
ATOM 1689 C CA . THR B 1 59 ? 15.297 -16.312 -9.023 1 71.75 59 THR B CA 1
ATOM 1690 C C . THR B 1 59 ? 13.867 -15.812 -9.242 1 71.75 59 THR B C 1
ATOM 1692 O O . THR B 1 59 ? 13.164 -15.5 -8.289 1 71.75 59 THR B O 1
ATOM 1695 N N . SER B 1 60 ? 13.469 -15.789 -10.477 1 77.75 60 SER B N 1
ATOM 1696 C CA . SER B 1 60 ? 12.117 -15.352 -10.797 1 77.75 60 SER B CA 1
ATOM 1697 C C . SER B 1 60 ? 11.07 -16.281 -10.203 1 77.75 60 SER B C 1
ATOM 1699 O O . SER B 1 60 ? 10.055 -15.836 -9.672 1 77.75 60 SER B O 1
ATOM 1701 N N . MET B 1 61 ? 11.383 -17.562 -10.281 1 72.56 61 MET B N 1
ATOM 1702 C CA . MET B 1 61 ? 10.477 -18.547 -9.711 1 72.56 61 MET B CA 1
ATOM 1703 C C . MET B 1 61 ? 10.383 -18.391 -8.195 1 72.56 61 MET B C 1
ATOM 1705 O O . MET B 1 61 ? 9.289 -18.453 -7.633 1 72.56 61 MET B O 1
ATOM 1709 N N . PHE B 1 62 ? 11.469 -18.203 -7.617 1 70.19 62 PHE B N 1
ATOM 1710 C CA . PHE B 1 62 ? 11.469 -18.031 -6.172 1 70.19 62 PHE B CA 1
ATOM 1711 C C . PHE B 1 62 ? 10.711 -16.766 -5.785 1 70.19 62 PHE B C 1
ATOM 1713 O O . PHE B 1 62 ? 9.953 -16.75 -4.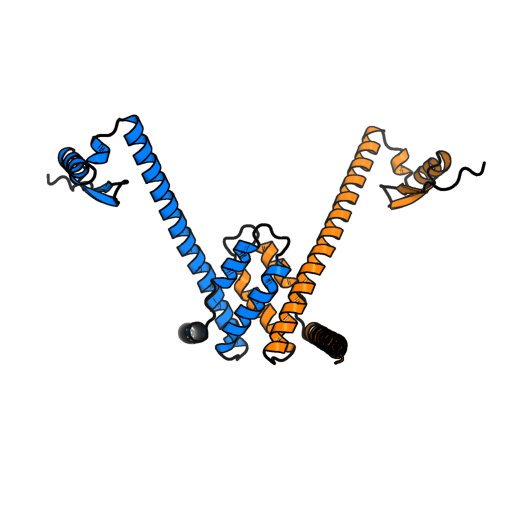816 1 70.19 62 PHE B O 1
ATOM 1720 N N . LYS B 1 63 ? 10.883 -15.766 -6.496 1 72.94 63 LYS B N 1
ATOM 1721 C CA . LYS B 1 63 ? 10.18 -14.516 -6.246 1 72.94 63 LYS B CA 1
ATOM 1722 C C . LYS B 1 63 ? 8.672 -14.695 -6.418 1 72.94 63 LYS B C 1
ATOM 1724 O O . LYS B 1 63 ? 7.883 -14.164 -5.629 1 72.94 63 LYS B O 1
ATOM 1729 N N . TYR B 1 64 ? 8.375 -15.453 -7.395 1 72.5 64 TYR B N 1
ATOM 1730 C CA . TYR B 1 64 ? 6.965 -15.727 -7.656 1 72.5 64 TYR B CA 1
ATOM 1731 C C . TYR B 1 64 ? 6.34 -16.5 -6.504 1 72.5 64 TYR B C 1
ATOM 1733 O O . TYR B 1 64 ? 5.23 -16.203 -6.066 1 72.5 64 TYR B O 1
ATOM 1741 N N . ILE B 1 65 ? 7.051 -17.453 -6.086 1 70.38 65 ILE B N 1
ATOM 1742 C CA . ILE B 1 65 ? 6.551 -18.266 -4.98 1 70.38 65 ILE B CA 1
ATOM 1743 C C . ILE B 1 65 ? 6.414 -17.406 -3.729 1 70.38 65 ILE B C 1
ATOM 1745 O O . ILE B 1 65 ? 5.395 -17.453 -3.037 1 70.38 65 ILE B O 1
ATOM 1749 N N . SER B 1 66 ? 7.336 -16.641 -3.439 1 80.25 66 SER B N 1
ATOM 1750 C CA . SER B 1 66 ? 7.293 -15.766 -2.273 1 80.25 66 SER B CA 1
ATOM 1751 C C . SER B 1 66 ? 6.148 -14.766 -2.373 1 80.25 66 SER B C 1
ATOM 1753 O O . SER B 1 66 ? 5.398 -14.57 -1.414 1 80.25 66 SER B O 1
ATOM 1755 N N . LYS B 1 67 ? 6.043 -14.18 -3.568 1 81.69 67 LYS B N 1
ATOM 1756 C CA . LYS B 1 67 ? 4.949 -13.242 -3.814 1 81.69 67 LYS B CA 1
ATOM 1757 C C . LYS B 1 67 ? 3.594 -13.898 -3.57 1 81.69 67 LYS B C 1
ATOM 1759 O O . LYS B 1 67 ? 2.723 -13.312 -2.924 1 81.69 67 LYS B O 1
ATOM 1764 N N . ASN B 1 68 ? 3.416 -15.078 -4.082 1 82.81 68 ASN B N 1
ATOM 1765 C CA . ASN B 1 68 ? 2.15 -15.789 -3.939 1 82.81 68 ASN B CA 1
ATOM 1766 C C . ASN B 1 68 ? 1.819 -16.062 -2.473 1 82.81 68 ASN B C 1
ATOM 1768 O O . ASN B 1 68 ? 0.657 -15.984 -2.072 1 82.81 68 ASN B O 1
ATOM 1772 N N . CYS B 1 69 ? 2.881 -16.328 -1.728 1 86.75 69 CYS B N 1
ATOM 1773 C CA . CYS B 1 69 ? 2.676 -16.562 -0.302 1 86.75 69 CYS B CA 1
ATOM 1774 C C . CYS B 1 69 ? 2.193 -15.305 0.394 1 86.75 69 CYS B C 1
ATOM 1776 O O . CYS B 1 69 ? 1.281 -15.352 1.222 1 86.75 69 CYS B O 1
ATOM 1778 N N . HIS B 1 70 ? 2.764 -14.195 0.013 1 92.25 70 HIS B N 1
ATOM 1779 C CA . HIS B 1 70 ? 2.383 -12.938 0.637 1 92.25 70 HIS B CA 1
ATOM 1780 C C . HIS B 1 70 ? 0.971 -12.523 0.231 1 92.25 70 HIS B C 1
ATOM 1782 O O . HIS B 1 70 ? 0.164 -12.141 1.08 1 92.25 70 HIS B O 1
ATOM 1788 N N . THR B 1 71 ? 0.658 -12.703 -1.099 1 95.44 71 THR B N 1
ATOM 1789 C CA . THR B 1 71 ? -0.662 -12.305 -1.577 1 95.44 71 THR B CA 1
ATOM 1790 C C . THR B 1 71 ? -1.736 -13.25 -1.043 1 95.44 71 THR B C 1
ATOM 1792 O O . THR B 1 71 ? -2.844 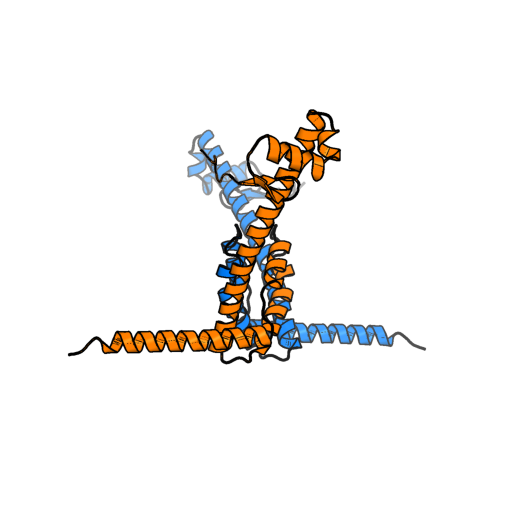-12.82 -0.718 1 95.44 71 THR B O 1
ATOM 1795 N N . SER B 1 72 ? -1.412 -14.492 -0.922 1 93.62 72 SER B N 1
ATOM 1796 C CA . SER B 1 72 ? -2.355 -15.453 -0.349 1 93.62 72 SER B CA 1
ATOM 1797 C C . SER B 1 72 ? -2.621 -15.148 1.122 1 93.62 72 SER B C 1
ATOM 1799 O O . SER B 1 72 ? -3.77 -15.18 1.569 1 93.62 72 SER B O 1
ATOM 1801 N N . ALA B 1 73 ? -1.602 -14.891 1.864 1 92.69 73 ALA B N 1
ATOM 1802 C CA . ALA B 1 73 ? -1.761 -14.547 3.275 1 92.69 73 ALA B CA 1
ATOM 1803 C C . ALA B 1 73 ? -2.631 -13.305 3.441 1 92.69 73 ALA B C 1
ATOM 1805 O O . ALA B 1 73 ? -3.531 -13.273 4.285 1 92.69 73 ALA B O 1
ATOM 1806 N N . ALA B 1 74 ? -2.322 -12.328 2.66 1 95.62 74 ALA B N 1
ATOM 1807 C CA . ALA B 1 74 ? -3.123 -11.109 2.695 1 95.62 74 ALA B CA 1
ATOM 1808 C C . ALA B 1 74 ? -4.582 -11.398 2.357 1 95.62 74 ALA B C 1
ATOM 1810 O O . ALA B 1 74 ? -5.492 -10.844 2.98 1 95.62 74 ALA B O 1
ATOM 1811 N N . SER B 1 75 ? -4.793 -12.203 1.38 1 96.38 75 SER B N 1
ATOM 1812 C CA . SER B 1 75 ? -6.133 -12.602 0.972 1 96.38 75 SER B CA 1
ATOM 1813 C C . SER B 1 75 ? -6.891 -13.258 2.123 1 96.38 75 SER B C 1
ATOM 1815 O O . SER B 1 75 ? -8.07 -12.969 2.342 1 96.38 75 SER B O 1
ATOM 1817 N N . TYR B 1 76 ? -6.27 -14.133 2.922 1 93.5 76 TYR B N 1
ATOM 1818 C CA . TYR B 1 76 ? -6.887 -14.758 4.086 1 93.5 76 TYR B CA 1
ATOM 1819 C C . TYR B 1 76 ? -7.238 -13.719 5.141 1 93.5 76 TYR B C 1
ATOM 1821 O O . TYR B 1 76 ? -8.273 -13.82 5.805 1 93.5 76 TYR B O 1
ATOM 1829 N N . LEU B 1 77 ? -6.402 -12.758 5.293 1 94.75 77 LEU B N 1
ATOM 1830 C CA . LEU B 1 77 ? -6.66 -11.703 6.262 1 94.75 77 LEU B CA 1
ATOM 1831 C C . LEU B 1 77 ? -7.844 -10.844 5.828 1 94.75 77 LEU B C 1
ATOM 1833 O O . LEU B 1 77 ? -8.664 -10.438 6.656 1 94.75 77 LEU B O 1
ATOM 1837 N N . ALA B 1 78 ? -7.906 -10.57 4.527 1 96.88 78 ALA B N 1
ATOM 1838 C CA . ALA B 1 78 ? -9.07 -9.859 4 1 96.88 78 ALA B CA 1
ATOM 1839 C C . ALA B 1 78 ? -10.352 -10.656 4.246 1 96.88 78 ALA B C 1
ATOM 1841 O O . ALA B 1 78 ? -11.352 -10.102 4.695 1 96.88 78 ALA B O 1
ATOM 1842 N N . ALA B 1 79 ? -10.281 -11.945 3.938 1 95.38 79 ALA B N 1
ATOM 1843 C CA . ALA B 1 79 ? -11.43 -12.82 4.16 1 95.38 79 ALA B CA 1
ATOM 1844 C C . ALA B 1 79 ? -11.852 -12.805 5.625 1 95.38 79 ALA B C 1
ATOM 1846 O O . ALA B 1 79 ? -13.047 -12.766 5.934 1 95.38 79 ALA B O 1
ATOM 1847 N N . ASN B 1 80 ? -10.891 -12.867 6.496 1 93.75 80 ASN B N 1
ATOM 1848 C CA . ASN B 1 80 ? -11.172 -12.805 7.926 1 93.75 80 ASN B CA 1
ATOM 1849 C C . ASN B 1 80 ? -11.875 -11.5 8.305 1 93.75 80 ASN B C 1
ATOM 1851 O O . ASN B 1 80 ? -12.812 -11.508 9.102 1 93.75 80 ASN B O 1
ATOM 1855 N N . ALA B 1 81 ? -11.383 -10.391 7.836 1 94.44 81 ALA B N 1
ATOM 1856 C CA . ALA B 1 81 ? -12.008 -9.094 8.109 1 94.44 81 ALA B CA 1
ATOM 1857 C C . ALA B 1 81 ? -13.453 -9.062 7.605 1 94.44 81 ALA B C 1
ATOM 1859 O O . ALA B 1 81 ? -14.352 -8.594 8.312 1 94.44 81 ALA B O 1
ATOM 1860 N N . ILE B 1 82 ? -13.68 -9.57 6.43 1 96 82 ILE B N 1
ATOM 1861 C CA . ILE B 1 82 ? -15.008 -9.609 5.828 1 96 82 ILE B CA 1
ATOM 1862 C C . ILE B 1 82 ? -15.938 -10.453 6.699 1 96 82 ILE B C 1
ATOM 1864 O O . ILE B 1 82 ? -17.047 -10.023 7.027 1 96 82 ILE B O 1
ATOM 1868 N N . ALA B 1 83 ? -15.508 -11.609 7.066 1 93.19 83 ALA B N 1
ATOM 1869 C CA . ALA B 1 83 ? -16.312 -12.516 7.887 1 93.19 83 ALA B CA 1
ATOM 1870 C C . ALA B 1 83 ? -16.594 -11.906 9.258 1 93.19 83 ALA B C 1
ATOM 1872 O O . ALA B 1 83 ? -17.719 -11.961 9.742 1 93.19 83 ALA B O 1
ATOM 1873 N N . ARG B 1 84 ? -15.586 -11.305 9.906 1 92.81 84 ARG B N 1
ATOM 1874 C CA . ARG B 1 84 ? -15.711 -10.734 11.242 1 92.81 84 ARG B CA 1
ATOM 1875 C C . ARG B 1 84 ? -16.734 -9.594 11.266 1 92.81 84 ARG B C 1
ATOM 1877 O O . ARG B 1 84 ? -17.391 -9.375 12.273 1 92.81 84 ARG B O 1
ATOM 1884 N N . HIS B 1 85 ? -16.844 -8.922 10.148 1 93.12 85 HIS B N 1
ATOM 1885 C CA . HIS B 1 85 ? -17.781 -7.809 10.062 1 93.12 85 HIS B CA 1
ATOM 1886 C C . HIS B 1 85 ? -19.109 -8.25 9.469 1 93.12 85 HIS B C 1
ATOM 1888 O O . HIS B 1 85 ? -19.984 -7.426 9.203 1 93.12 85 HIS B O 1
ATOM 1894 N N . GLY B 1 86 ? -19.234 -9.602 9.164 1 93.19 86 GLY B N 1
ATOM 1895 C CA . GLY B 1 86 ? -20.469 -10.148 8.648 1 93.19 86 GLY B CA 1
ATOM 1896 C C . GLY B 1 86 ? -20.812 -9.633 7.262 1 93.19 86 GLY B C 1
ATOM 1897 O O . GLY B 1 86 ? -22 -9.484 6.926 1 93.19 86 GLY B O 1
ATOM 1898 N N . LYS B 1 87 ? -19.859 -9.25 6.523 1 94.12 87 LYS B N 1
ATOM 1899 C CA . LYS B 1 87 ? -20.078 -8.727 5.18 1 94.12 87 LYS B CA 1
ATOM 1900 C C . LYS B 1 87 ? -20.141 -9.859 4.152 1 94.12 87 LYS B C 1
ATOM 1902 O O . LYS B 1 87 ? -19.578 -10.93 4.363 1 94.12 87 LYS B O 1
ATOM 1907 N N . PRO B 1 88 ? -20.875 -9.617 3.082 1 94.56 88 PRO B N 1
ATOM 1908 C CA . PRO B 1 88 ? -20.953 -10.633 2.035 1 94.56 88 PRO B CA 1
ATOM 1909 C C . PRO B 1 88 ? -19.609 -10.875 1.353 1 94.56 88 PRO B C 1
ATOM 1911 O O . PRO B 1 88 ? -18.75 -10 1.354 1 94.56 88 PRO B O 1
ATOM 1914 N N . VAL B 1 89 ? -19.469 -12.047 0.729 1 94.94 89 VAL B N 1
ATOM 1915 C CA . VAL B 1 89 ? -18.219 -12.469 0.098 1 94.94 89 VAL B CA 1
ATOM 1916 C C . VAL B 1 89 ? -17.906 -11.547 -1.078 1 94.94 89 VAL B C 1
ATOM 1918 O O . VAL B 1 89 ? -16.75 -11.445 -1.502 1 94.94 89 VAL B O 1
ATOM 1921 N N . GLN B 1 90 ? -18.844 -10.859 -1.568 1 95.56 90 GLN B N 1
ATOM 1922 C CA . GLN B 1 90 ? -18.672 -9.93 -2.682 1 95.56 90 GLN B CA 1
ATOM 1923 C C . GLN B 1 90 ? -17.875 -8.695 -2.252 1 95.56 90 GLN B C 1
ATOM 1925 O O . GLN B 1 90 ? -17.375 -7.953 -3.096 1 95.56 90 GLN B O 1
ATOM 1930 N N . GLU B 1 91 ? -17.797 -8.508 -0.94 1 96.31 91 GLU B N 1
ATOM 1931 C CA . GLU B 1 91 ? -17.094 -7.336 -0.415 1 96.31 91 GLU B CA 1
ATOM 1932 C C . GLU B 1 91 ? -15.633 -7.336 -0.832 1 96.31 91 GLU B C 1
ATOM 1934 O O . GLU B 1 91 ? -15 -6.277 -0.909 1 96.31 91 GLU B O 1
ATOM 1939 N N . GLY B 1 92 ? -15.07 -8.5 -1.127 1 97.31 92 GLY B N 1
ATOM 1940 C CA . GLY B 1 92 ? -13.695 -8.602 -1.588 1 97.31 92 GLY B CA 1
ATOM 1941 C C . GLY B 1 92 ? -13.438 -7.828 -2.869 1 97.31 92 GLY B C 1
ATOM 1942 O O . GLY B 1 92 ? -12.398 -7.18 -3.01 1 97.31 92 GLY B O 1
ATOM 1943 N N . GLU B 1 93 ? -14.336 -7.855 -3.742 1 96.44 93 GLU B N 1
ATOM 1944 C CA . GLU B 1 93 ? -14.195 -7.145 -5.012 1 96.44 93 GLU B CA 1
ATOM 1945 C C . GLU B 1 93 ? -14.18 -5.633 -4.801 1 96.44 93 GLU B C 1
ATOM 1947 O O . GLU B 1 93 ? -13.398 -4.922 -5.43 1 96.44 93 GLU B O 1
ATOM 1952 N N . PHE B 1 94 ? -15.086 -5.223 -3.977 1 96.75 94 PHE B N 1
ATOM 1953 C CA . PHE B 1 94 ? -15.117 -3.803 -3.646 1 96.75 94 PHE B CA 1
ATOM 1954 C C . PHE B 1 94 ? -13.82 -3.375 -2.969 1 96.75 94 PHE B C 1
ATOM 1956 O O . PHE B 1 94 ? -13.281 -2.312 -3.273 1 96.75 94 PHE B O 1
ATOM 1963 N N . LEU B 1 95 ? -13.367 -4.176 -2.002 1 97.38 95 LEU B N 1
ATOM 1964 C CA . LEU B 1 95 ? -12.117 -3.9 -1.293 1 97.38 95 LEU B CA 1
ATOM 1965 C C . LEU B 1 95 ? -10.969 -3.713 -2.273 1 97.38 95 LEU B C 1
ATOM 1967 O O . LEU B 1 95 ? -10.219 -2.734 -2.18 1 97.38 95 LEU B O 1
ATOM 1971 N N . LYS B 1 96 ? -10.914 -4.633 -3.219 1 96.88 96 LYS B N 1
ATOM 1972 C CA . LYS B 1 96 ? -9.836 -4.578 -4.207 1 96.88 96 LYS B CA 1
ATOM 1973 C C . LYS B 1 96 ? -9.953 -3.326 -5.074 1 96.88 96 LYS B C 1
ATOM 1975 O O . LYS B 1 96 ? -8.961 -2.629 -5.301 1 96.88 96 LYS B O 1
ATOM 1980 N N . GLU B 1 97 ? -11.109 -3.057 -5.512 1 96.75 97 GLU B N 1
ATOM 1981 C CA . GLU B 1 97 ? -11.336 -1.89 -6.359 1 96.75 97 GLU B CA 1
ATOM 1982 C C . GLU B 1 97 ? -10.969 -0.599 -5.633 1 96.75 97 GLU B C 1
ATOM 1984 O O . GLU B 1 97 ? -10.312 0.277 -6.199 1 96.75 97 GLU B O 1
ATOM 1989 N N . ALA B 1 98 ? -11.43 -0.47 -4.414 1 96.44 98 ALA B N 1
ATOM 1990 C CA . ALA B 1 98 ? -11.18 0.739 -3.635 1 96.44 98 ALA B CA 1
ATOM 1991 C C . ALA B 1 98 ? -9.688 0.928 -3.381 1 96.44 98 ALA B C 1
ATOM 1993 O O . ALA B 1 98 ? -9.164 2.041 -3.498 1 96.44 98 ALA B O 1
ATOM 1994 N N . TRP B 1 99 ? -9 -0.183 -3.072 1 96.5 99 TRP B N 1
ATOM 1995 C CA . TRP B 1 99 ? -7.562 -0.114 -2.846 1 96.5 99 TRP B CA 1
ATOM 1996 C C . TRP B 1 99 ? -6.832 0.332 -4.109 1 96.5 99 TRP B C 1
ATOM 1998 O O . TRP B 1 99 ? -5.941 1.185 -4.051 1 96.5 99 TRP B O 1
ATOM 2008 N N . LEU B 1 100 ? -7.223 -0.27 -5.168 1 97.5 100 LEU B N 1
ATOM 2009 C CA . LEU B 1 100 ? -6.551 0.02 -6.43 1 97.5 100 LEU B CA 1
ATOM 2010 C C . LEU B 1 100 ? -6.84 1.446 -6.887 1 97.5 100 LEU B C 1
ATOM 2012 O O . LEU B 1 100 ? -6.004 2.078 -7.535 1 97.5 100 LEU B O 1
ATOM 2016 N N . ALA B 1 101 ? -7.965 1.954 -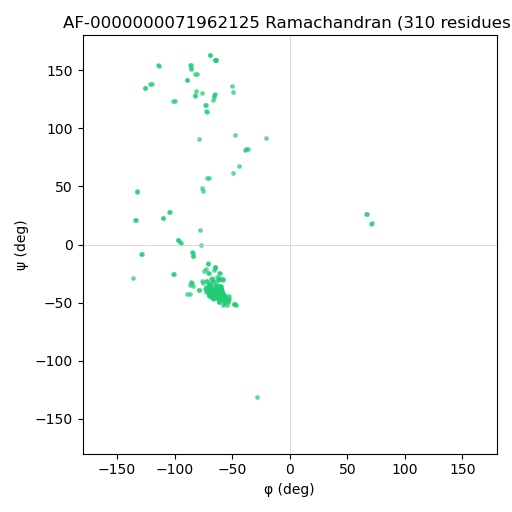6.531 1 94.69 101 ALA B N 1
ATOM 2017 C CA . ALA B 1 101 ? -8.289 3.342 -6.852 1 94.69 101 ALA B CA 1
ATOM 2018 C C . ALA B 1 101 ? -7.438 4.309 -6.035 1 94.69 101 ALA B C 1
ATOM 2020 O O . ALA B 1 101 ? -7.039 5.363 -6.531 1 94.69 101 ALA B O 1
ATOM 2021 N N . CYS B 1 102 ? -7.117 4.004 -4.832 1 96.5 102 CYS B N 1
ATOM 2022 C CA . CYS B 1 102 ? -6.434 4.895 -3.898 1 96.5 102 CYS B CA 1
ATOM 2023 C C . CYS B 1 102 ? -4.922 4.828 -4.09 1 96.5 102 CYS B C 1
ATOM 2025 O O . CYS B 1 102 ? -4.234 5.84 -3.961 1 96.5 102 CYS B O 1
ATOM 2027 N N . ALA B 1 103 ? -4.406 3.674 -4.457 1 97.38 103 ALA B N 1
ATOM 2028 C CA . ALA B 1 103 ? -2.984 3.359 -4.359 1 97.38 103 ALA B CA 1
ATOM 2029 C C . ALA B 1 103 ? -2.154 4.289 -5.234 1 97.38 103 ALA B C 1
ATOM 2031 O O . ALA B 1 103 ? -1.125 4.812 -4.797 1 97.38 103 ALA B O 1
ATOM 2032 N N . PRO B 1 104 ? -2.59 4.594 -6.457 1 95.62 104 PRO B N 1
ATOM 2033 C CA . PRO B 1 104 ? -1.753 5.465 -7.285 1 95.62 104 PRO B CA 1
ATOM 2034 C C . PRO B 1 104 ? -1.531 6.84 -6.66 1 95.62 104 PRO B C 1
ATOM 2036 O O . PRO B 1 104 ? -0.425 7.383 -6.727 1 95.62 104 PRO B O 1
ATOM 2039 N N . SER B 1 105 ? -2.525 7.402 -6.043 1 93.25 105 SER B N 1
ATOM 2040 C CA . SER B 1 105 ? -2.381 8.703 -5.391 1 93.25 105 SER B CA 1
ATOM 2041 C C . SER B 1 105 ? -1.683 8.57 -4.043 1 93.25 105 SER B C 1
ATOM 2043 O O . SER B 1 105 ? -0.847 9.406 -3.688 1 93.25 105 SER B O 1
ATOM 2045 N N . LEU B 1 106 ? -1.986 7.562 -3.33 1 96.38 106 LEU B N 1
ATOM 2046 C CA . LEU B 1 106 ? -1.488 7.371 -1.974 1 96.38 106 LEU B CA 1
ATOM 2047 C C . LEU B 1 106 ? 0.026 7.191 -1.971 1 96.38 106 LEU B C 1
ATOM 2049 O O . LEU B 1 106 ? 0.716 7.715 -1.094 1 96.38 106 LEU B O 1
ATOM 2053 N N . PHE B 1 107 ? 0.466 6.465 -2.973 1 96.75 107 PHE B N 1
ATOM 2054 C CA . PHE B 1 107 ? 1.885 6.125 -2.975 1 96.75 107 PHE B CA 1
ATOM 2055 C C . PHE B 1 107 ? 2.617 6.871 -4.086 1 96.75 107 PHE B C 1
ATOM 2057 O O . PHE B 1 107 ? 3.682 6.438 -4.531 1 96.75 107 PHE B O 1
ATOM 2064 N N . ASP B 1 108 ? 2.121 7.934 -4.543 1 93.56 108 ASP B N 1
ATOM 2065 C CA . ASP B 1 108 ? 2.629 8.672 -5.695 1 93.56 108 ASP B CA 1
ATOM 2066 C C . ASP B 1 108 ? 4.082 9.094 -5.48 1 93.56 108 ASP B C 1
ATOM 2068 O O . ASP B 1 108 ? 4.867 9.141 -6.43 1 93.56 108 ASP B O 1
ATOM 2072 N N . ASP B 1 109 ? 4.516 9.32 -4.289 1 92.81 109 ASP B N 1
ATOM 2073 C CA . ASP B 1 109 ? 5.852 9.836 -4.004 1 92.81 109 ASP B CA 1
ATOM 2074 C C . ASP B 1 109 ? 6.812 8.703 -3.652 1 92.81 109 ASP B C 1
ATOM 2076 O O . ASP B 1 109 ? 7.977 8.953 -3.328 1 92.81 109 ASP B O 1
ATOM 2080 N N . PHE B 1 110 ? 6.281 7.453 -3.746 1 94.94 110 PHE B N 1
ATOM 2081 C CA . PHE B 1 110 ? 7.148 6.32 -3.449 1 94.94 110 PHE B CA 1
ATOM 2082 C C . PHE B 1 110 ? 7.871 5.852 -4.707 1 94.94 110 PHE B C 1
ATOM 2084 O O . PHE B 1 110 ? 7.281 5.793 -5.785 1 94.94 110 PHE B O 1
ATOM 2091 N N . ASP B 1 111 ? 9.086 5.48 -4.562 1 94.94 111 ASP B N 1
ATOM 2092 C CA . ASP B 1 111 ? 9.891 5.004 -5.684 1 94.94 111 ASP B CA 1
ATOM 2093 C C . ASP B 1 111 ? 9.352 3.68 -6.223 1 94.94 111 ASP B C 1
ATOM 2095 O O . ASP B 1 111 ? 9.445 3.404 -7.422 1 94.94 111 ASP B O 1
ATOM 2099 N N . ASN B 1 112 ? 8.789 2.898 -5.391 1 95.88 112 ASN B N 1
ATOM 2100 C CA . ASN B 1 112 ? 8.305 1.582 -5.793 1 95.88 112 ASN B CA 1
ATOM 2101 C C . ASN B 1 112 ? 6.785 1.56 -5.934 1 95.88 112 ASN B C 1
ATOM 2103 O O . ASN B 1 112 ? 6.152 0.529 -5.695 1 95.88 112 ASN B O 1
ATOM 2107 N N . LYS B 1 113 ? 6.215 2.672 -6.238 1 96.5 113 LYS B N 1
ATOM 2108 C CA . LYS B 1 113 ? 4.77 2.826 -6.395 1 96.5 113 LYS B CA 1
ATOM 2109 C C . LYS B 1 113 ? 4.191 1.729 -7.281 1 96.5 113 LYS B C 1
ATOM 2111 O O . LYS B 1 113 ? 3.201 1.089 -6.918 1 96.5 113 LYS B O 1
ATOM 2116 N N . ASP B 1 114 ? 4.766 1.537 -8.43 1 96.81 114 ASP B N 1
ATOM 2117 C CA . ASP B 1 114 ? 4.23 0.586 -9.398 1 96.81 114 ASP B CA 1
ATOM 2118 C C . ASP B 1 114 ? 4.277 -0.839 -8.852 1 96.81 114 ASP B C 1
ATOM 2120 O O . ASP B 1 114 ? 3.375 -1.639 -9.109 1 96.81 114 ASP B O 1
ATOM 2124 N N . LYS B 1 115 ? 5.328 -1.157 -8.102 1 96.19 115 LYS B N 1
ATOM 2125 C CA . LYS B 1 115 ? 5.426 -2.475 -7.477 1 96.19 115 LYS B CA 1
ATOM 2126 C C . LYS B 1 115 ? 4.328 -2.67 -6.43 1 96.19 115 LYS B C 1
ATOM 2128 O O . LYS B 1 115 ? 3.75 -3.754 -6.328 1 96.19 115 LYS B O 1
ATOM 2133 N N . ILE B 1 116 ? 4.059 -1.628 -5.684 1 97.69 116 ILE B N 1
ATOM 2134 C CA . ILE B 1 116 ? 3.014 -1.678 -4.668 1 97.69 116 ILE B CA 1
ATOM 2135 C C . ILE B 1 116 ? 1.663 -1.94 -5.332 1 97.69 116 ILE B C 1
ATOM 2137 O O . ILE B 1 116 ? 0.917 -2.824 -4.91 1 97.69 116 ILE B O 1
ATOM 2141 N N . ILE B 1 117 ? 1.388 -1.227 -6.402 1 97.75 117 ILE B N 1
ATOM 2142 C CA . ILE B 1 117 ? 0.115 -1.334 -7.109 1 97.75 117 ILE B CA 1
ATOM 2143 C C . ILE B 1 117 ? -0.024 -2.73 -7.711 1 97.75 117 ILE B C 1
ATOM 2145 O O . ILE B 1 117 ? -1.091 -3.344 -7.633 1 97.75 117 ILE B O 1
ATOM 2149 N N . GLN B 1 118 ? 1.062 -3.223 -8.242 1 97.12 118 GLN B N 1
ATOM 2150 C CA . GLN B 1 118 ? 1.026 -4.562 -8.812 1 97.12 118 GLN B CA 1
ATOM 2151 C C . GLN B 1 118 ? 0.765 -5.613 -7.738 1 97.12 118 GLN B C 1
ATOM 2153 O O . GLN B 1 118 ? 0.019 -6.57 -7.965 1 97.12 118 GLN B O 1
ATOM 2158 N N . ARG B 1 119 ? 1.407 -5.418 -6.605 1 96.88 119 ARG B N 1
ATOM 2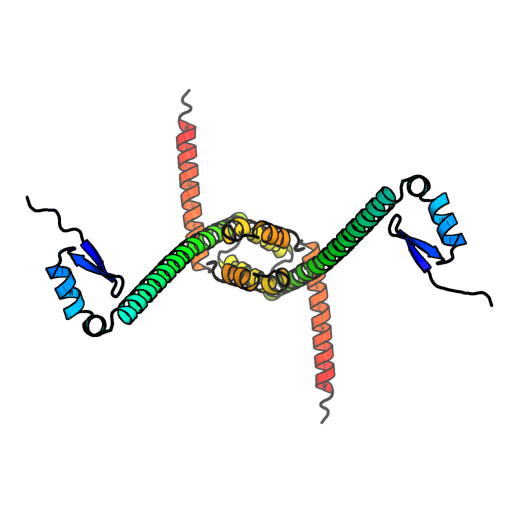159 C CA . ARG B 1 119 ? 1.206 -6.344 -5.496 1 96.88 119 ARG B CA 1
ATOM 2160 C C . ARG B 1 119 ? -0.257 -6.375 -5.062 1 96.88 119 ARG B C 1
ATOM 2162 O O . ARG B 1 119 ? -0.806 -7.441 -4.781 1 96.88 119 ARG B O 1
ATOM 2169 N N . ILE B 1 120 ? -0.883 -5.238 -5.047 1 97.31 120 ILE B N 1
ATOM 2170 C CA . ILE B 1 120 ? -2.295 -5.141 -4.691 1 97.31 120 ILE B CA 1
ATOM 2171 C C . ILE B 1 120 ? -3.145 -5.828 -5.758 1 97.31 120 ILE B C 1
ATOM 2173 O O . ILE B 1 120 ? -4.086 -6.559 -5.434 1 97.31 120 ILE B O 1
ATOM 2177 N N . LYS B 1 121 ? -2.795 -5.625 -7 1 96.88 121 LYS B N 1
ATOM 2178 C CA . LYS B 1 121 ? -3.51 -6.242 -8.117 1 96.88 121 LYS B CA 1
ATOM 2179 C C . LYS B 1 121 ? -3.467 -7.762 -8.023 1 96.88 121 LYS B C 1
ATOM 2181 O O . LYS B 1 121 ? -4.414 -8.445 -8.414 1 96.88 121 LYS B O 1
ATOM 2186 N N . ASP B 1 122 ? -2.439 -8.227 -7.453 1 96.38 122 ASP B N 1
ATOM 2187 C CA . ASP B 1 122 ? -2.191 -9.664 -7.449 1 96.38 122 ASP B CA 1
ATOM 2188 C C . ASP B 1 122 ? -2.939 -10.352 -6.309 1 96.38 122 ASP B C 1
ATOM 2190 O O . ASP B 1 122 ? -2.984 -11.578 -6.238 1 96.38 122 ASP B O 1
ATOM 2194 N N . VAL B 1 123 ? -3.516 -9.648 -5.398 1 96.56 123 VAL B N 1
ATOM 2195 C CA . VAL B 1 123 ? -4.223 -10.25 -4.273 1 96.56 123 VAL B CA 1
ATOM 2196 C C . VAL B 1 123 ? -5.547 -10.836 -4.754 1 96.56 123 VAL B C 1
ATOM 2198 O O . VAL B 1 123 ? -6.379 -10.125 -5.324 1 96.56 123 VAL B O 1
ATOM 2201 N N . PRO B 1 124 ? -5.77 -12.094 -4.598 1 96.69 124 PRO B N 1
ATOM 2202 C CA . PRO B 1 124 ? -7.059 -12.672 -4.973 1 96.69 124 PRO B CA 1
ATOM 2203 C C . PRO B 1 124 ? -8.18 -12.289 -4.012 1 96.69 124 PRO B C 1
ATOM 2205 O O . PRO B 1 124 ? -8.172 -12.703 -2.852 1 96.69 124 PRO B O 1
ATOM 2208 N N . LEU B 1 125 ? -9.141 -11.547 -4.516 1 97.62 125 LEU B N 1
ATOM 2209 C CA . LEU B 1 125 ? -10.219 -11.062 -3.662 1 97.62 125 LEU B CA 1
ATOM 2210 C C . LEU B 1 125 ? -11.57 -11.266 -4.336 1 97.62 125 LEU B C 1
ATOM 2212 O O . LEU B 1 125 ? -12.555 -10.602 -3.992 1 97.62 125 LEU B O 1
ATOM 2216 N N . SER B 1 126 ? -11.633 -12.164 -5.277 1 96 126 SER B N 1
ATOM 2217 C CA . SER B 1 126 ? -12.875 -12.445 -5.984 1 96 126 SER B CA 1
ATOM 2218 C C . SER B 1 126 ? -13.891 -13.125 -5.066 1 96 126 SER B C 1
ATOM 2220 O O . SER B 1 126 ? -13.531 -13.641 -4.008 1 96 126 SER B O 1
ATOM 2222 N N . ARG B 1 127 ? -15.133 -13.07 -5.559 1 95.62 127 ARG B N 1
ATOM 2223 C CA . ARG B 1 127 ? -16.219 -13.68 -4.809 1 95.62 127 ARG B CA 1
ATOM 2224 C C . ARG B 1 127 ? -15.914 -15.141 -4.484 1 95.62 127 ARG B C 1
ATOM 2226 O O . ARG B 1 127 ? -16.078 -15.578 -3.342 1 95.62 127 ARG B O 1
ATOM 2233 N N . ASN B 1 128 ? -15.492 -15.93 -5.418 1 95 128 ASN B N 1
ATOM 2234 C CA . ASN B 1 128 ? -15.219 -17.344 -5.227 1 95 128 ASN B CA 1
ATOM 2235 C C . ASN B 1 128 ? -14.039 -17.562 -4.277 1 95 128 ASN B C 1
ATOM 2237 O O . ASN B 1 128 ? -14.078 -18.469 -3.436 1 95 128 ASN B O 1
ATOM 2241 N N . THR B 1 129 ? -13.039 -16.797 -4.402 1 94.88 129 THR B N 1
ATOM 2242 C CA . THR B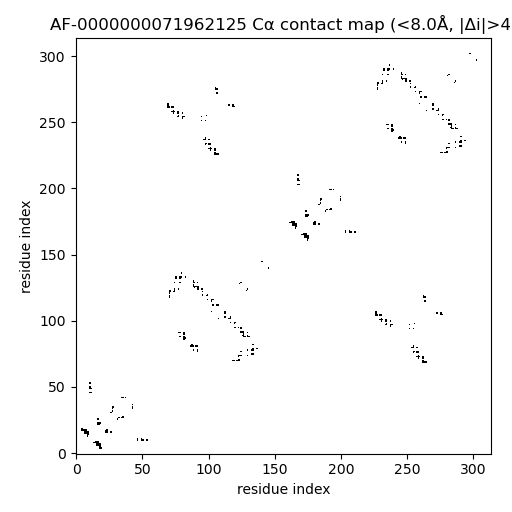 1 129 ? -11.875 -16.891 -3.527 1 94.88 129 THR B CA 1
ATOM 2243 C C . THR B 1 129 ? -12.258 -16.594 -2.08 1 94.88 129 THR B C 1
ATOM 2245 O O . THR B 1 129 ? -11.859 -17.312 -1.165 1 94.88 129 THR B O 1
ATOM 2248 N N . MET B 1 130 ? -13.039 -15.547 -1.875 1 96.06 130 MET B N 1
ATOM 2249 C CA . MET B 1 130 ? -13.461 -15.172 -0.526 1 96.06 130 MET B CA 1
ATOM 2250 C C . MET B 1 130 ? -14.32 -16.266 0.094 1 96.06 130 MET B C 1
ATOM 2252 O O . MET B 1 130 ? -14.18 -16.578 1.28 1 96.06 130 MET B O 1
ATOM 2256 N N . LYS B 1 131 ? -15.234 -16.828 -0.748 1 94.5 131 LYS B N 1
ATOM 2257 C CA . LYS B 1 131 ? -16.047 -17.938 -0.267 1 94.5 131 LYS B CA 1
ATOM 2258 C C . LYS B 1 131 ? -15.18 -19.094 0.208 1 94.5 131 LYS B C 1
ATOM 2260 O O . LYS B 1 131 ? -15.375 -19.625 1.307 1 94.5 131 LYS B O 1
ATOM 2265 N N . ASP B 1 132 ? -14.273 -19.469 -0.601 1 93.44 132 ASP B N 1
ATOM 2266 C CA . ASP B 1 132 ? -13.375 -20.578 -0.291 1 93.44 132 ASP B CA 1
ATOM 2267 C C . ASP B 1 132 ? -12.57 -20.297 0.976 1 93.44 132 ASP B C 1
ATOM 2269 O O . ASP B 1 132 ? -12.477 -21.156 1.86 1 93.44 132 ASP B O 1
ATOM 2273 N N . ARG B 1 133 ? -12.062 -19.203 1.125 1 91.25 133 ARG B N 1
ATOM 2274 C CA . ARG B 1 133 ? -11.203 -18.859 2.254 1 91.25 133 ARG B CA 1
ATOM 2275 C C . ARG B 1 133 ? -12.008 -18.781 3.549 1 91.25 133 ARG B C 1
ATOM 2277 O O . ARG B 1 133 ? -11.539 -19.234 4.602 1 91.25 133 ARG B O 1
ATOM 2284 N N . ILE B 1 134 ? -13.086 -18.188 3.455 1 91.31 134 ILE B N 1
ATOM 2285 C CA . ILE B 1 134 ? -13.93 -18.062 4.641 1 91.31 134 ILE B CA 1
ATOM 2286 C C . ILE B 1 134 ? -14.359 -19.453 5.121 1 91.31 134 ILE B C 1
ATOM 2288 O O . ILE B 1 134 ? -14.375 -19.719 6.328 1 91.31 134 ILE B O 1
ATOM 2292 N N . LEU B 1 135 ? -14.68 -20.312 4.152 1 90.06 135 LEU B N 1
ATOM 2293 C CA . LEU B 1 135 ? -15.008 -21.688 4.52 1 90.06 135 LEU B CA 1
ATOM 2294 C C . LEU B 1 135 ? -13.812 -22.375 5.176 1 90.06 135 LEU B C 1
ATOM 2296 O O . LEU B 1 135 ? -13.977 -23.094 6.172 1 90.06 135 LEU B O 1
ATOM 2300 N N . LYS B 1 136 ? -12.672 -22.172 4.688 1 85.5 136 LYS B N 1
ATOM 2301 C CA . LYS B 1 136 ? -11.453 -22.75 5.254 1 85.5 136 LYS B CA 1
ATOM 2302 C C . LYS B 1 136 ? -11.172 -22.203 6.645 1 85.5 136 LYS B C 1
ATOM 2304 O O . LYS B 1 136 ? -10.734 -22.938 7.535 1 85.5 136 LYS B O 1
ATOM 2309 N N . LEU B 1 137 ? -11.383 -20.922 6.816 1 86.19 137 LEU B N 1
ATOM 2310 C CA . LEU B 1 137 ? -11.188 -20.297 8.117 1 86.19 137 LEU B CA 1
ATOM 2311 C C . LEU B 1 137 ? -12.172 -20.859 9.141 1 86.19 137 LEU B C 1
ATOM 2313 O O . LEU B 1 137 ? -11.812 -21.062 10.305 1 86.19 137 LEU B O 1
ATOM 2317 N N . ALA B 1 138 ? -13.383 -21.016 8.734 1 84.69 138 ALA B N 1
ATOM 2318 C CA . ALA B 1 138 ? -14.406 -21.562 9.617 1 84.69 138 ALA B CA 1
ATOM 2319 C C . ALA B 1 138 ? -14.07 -23 10.031 1 84.69 138 ALA B C 1
ATOM 2321 O O . ALA B 1 138 ? -14.32 -23.391 11.172 1 84.69 138 ALA B O 1
ATOM 2322 N N . GLU B 1 139 ? -13.516 -23.703 9.125 1 79.31 139 GLU B N 1
ATOM 2323 C CA . GLU B 1 139 ? -13.125 -25.078 9.414 1 79.31 139 GLU B CA 1
ATOM 2324 C C . GLU B 1 139 ? -11.961 -25.125 10.398 1 79.31 139 GLU B C 1
ATOM 2326 O O . GLU B 1 139 ? -11.898 -26.016 11.25 1 79.31 139 GLU B O 1
ATOM 2331 N N . ASN B 1 140 ? -11.055 -24.219 10.25 1 70.5 140 ASN B N 1
ATOM 2332 C CA . ASN B 1 140 ? -9.898 -24.156 11.141 1 70.5 140 ASN B CA 1
ATOM 2333 C C . ASN B 1 140 ? -10.297 -23.734 12.547 1 70.5 140 ASN B C 1
ATOM 2335 O O . ASN B 1 140 ? -9.727 -24.203 13.531 1 70.5 140 ASN B O 1
ATOM 2339 N N . VAL B 1 141 ? -11.164 -22.75 12.719 1 61.44 141 VAL B N 1
ATOM 2340 C CA . VAL B 1 141 ? -11.672 -22.328 14.023 1 61.44 141 VAL B CA 1
ATOM 2341 C C . VAL B 1 141 ? -12.367 -23.5 14.711 1 61.44 141 VAL B C 1
ATOM 2343 O O . VAL B 1 141 ? -12.188 -23.719 15.906 1 61.44 141 VAL B O 1
ATOM 2346 N N . THR B 1 142 ? -13.102 -24.203 13.883 1 55.69 142 THR B N 1
ATOM 2347 C CA . THR B 1 142 ? -13.734 -25.375 14.445 1 55.69 142 THR B CA 1
ATOM 2348 C C . THR B 1 142 ? -12.695 -26.406 14.891 1 55.69 142 THR B C 1
ATOM 2350 O O . THR B 1 142 ? -12.852 -27.047 15.922 1 55.69 142 THR B O 1
ATOM 2353 N N . ASP B 1 143 ? -11.695 -26.375 14.141 1 50.47 143 ASP B N 1
ATOM 2354 C CA . ASP B 1 143 ? -10.617 -27.281 14.531 1 50.47 143 ASP B CA 1
ATOM 2355 C C . ASP B 1 143 ? -9.891 -26.781 15.773 1 50.47 143 ASP B C 1
ATOM 2357 O O . ASP B 1 143 ? -9.539 -27.562 16.656 1 50.47 143 ASP B O 1
ATOM 2361 N N . HIS B 1 144 ? -9.672 -25.422 15.797 1 50.44 144 HIS B N 1
ATOM 2362 C CA . HIS B 1 144 ? -9.062 -24.844 16.984 1 50.44 144 HIS B CA 1
ATOM 2363 C C . HIS B 1 144 ? -9.977 -24.969 18.203 1 50.44 144 HIS B C 1
ATOM 2365 O O . HIS B 1 144 ? -9.516 -25.25 19.297 1 50.44 144 HIS B O 1
ATOM 2371 N N . GLN B 1 145 ? -11.258 -24.609 17.938 1 47.41 145 GLN B N 1
ATOM 2372 C CA . GLN B 1 145 ? -12.219 -24.812 19.016 1 47.41 145 GLN B CA 1
ATOM 2373 C C . GLN B 1 145 ? -12.281 -26.281 19.422 1 47.41 145 GLN B C 1
ATOM 2375 O O . GLN B 1 145 ? -12.383 -26.609 20.609 1 47.41 145 GLN B O 1
ATOM 2380 N N . LYS B 1 146 ? -12.188 -27.156 18.469 1 47.84 146 LYS B N 1
ATOM 2381 C CA . LYS B 1 146 ? -12.148 -28.578 18.812 1 47.84 146 LYS B CA 1
ATOM 2382 C C . LYS B 1 146 ? -10.875 -28.922 19.578 1 47.84 146 LYS B C 1
ATOM 2384 O O . LYS B 1 146 ? -10.914 -29.688 20.547 1 47.84 146 LYS B O 1
ATOM 2389 N N . ASN B 1 147 ? -9.867 -28.266 19.109 1 47.12 147 ASN B N 1
ATOM 2390 C CA . ASN B 1 147 ? -8.609 -28.531 19.812 1 47.12 147 ASN B CA 1
ATOM 2391 C C . ASN B 1 147 ? -8.594 -27.891 21.188 1 47.12 147 ASN B C 1
ATOM 2393 O O . ASN B 1 147 ? -8.047 -28.469 22.141 1 47.12 147 ASN B O 1
ATOM 2397 N N . ASP B 1 148 ? -9.18 -26.688 21.266 1 46.69 148 ASP B N 1
ATOM 2398 C CA . ASP B 1 148 ? -9.273 -26.062 22.594 1 46.69 148 ASP B CA 1
ATOM 2399 C C . ASP B 1 148 ? -10.203 -26.859 23.5 1 46.69 148 ASP B C 1
ATOM 2401 O O . ASP B 1 148 ? -9.938 -27 24.703 1 46.69 148 ASP B O 1
ATOM 2405 N N . ILE B 1 149 ? -11.305 -27.25 22.969 1 45.59 149 ILE B N 1
ATOM 2406 C CA . ILE B 1 149 ? -12.195 -28.094 23.766 1 45.59 149 ILE B CA 1
ATOM 2407 C C . ILE B 1 149 ? -11.469 -29.391 24.156 1 45.59 149 ILE B C 1
ATOM 2409 O O . ILE B 1 149 ? -11.547 -29.828 25.297 1 45.59 149 ILE B O 1
ATOM 2413 N N . ASN B 1 150 ? -10.766 -29.906 23.25 1 44.16 150 ASN B N 1
ATOM 2414 C CA . ASN B 1 150 ? -10.039 -31.125 23.594 1 44.16 150 ASN B CA 1
ATOM 2415 C C . ASN B 1 150 ? -8.891 -30.844 24.562 1 44.16 150 ASN B C 1
ATOM 2417 O O . ASN B 1 150 ? -8.555 -31.688 25.391 1 44.16 150 ASN B O 1
ATOM 2421 N N . SER B 1 151 ? -8.297 -29.672 24.422 1 44.62 151 SER B N 1
ATOM 2422 C CA . SER B 1 151 ? -7.25 -29.328 25.375 1 44.62 151 SER B CA 1
ATOM 2423 C C . SER B 1 151 ? -7.844 -28.938 26.719 1 44.62 151 SER B C 1
ATOM 2425 O O . SER B 1 151 ? -7.172 -29.016 27.75 1 44.62 151 SER B O 1
ATOM 2427 N N . ALA B 1 152 ? -9.047 -28.297 26.719 1 40.75 152 ALA B N 1
ATOM 2428 C CA . ALA B 1 152 ? -9.695 -27.922 27.969 1 40.75 152 ALA B CA 1
ATOM 2429 C C . ALA B 1 152 ? -10.18 -29.156 28.719 1 40.75 152 ALA B C 1
ATOM 2431 O O . ALA B 1 152 ? -10.195 -29.156 29.953 1 40.75 152 ALA B O 1
ATOM 2432 N N . SER B 1 153 ? -10.625 -30.109 28.062 1 37.88 153 SER B N 1
ATOM 2433 C CA . SER B 1 153 ? -11.195 -31.234 28.812 1 37.88 153 SER B CA 1
ATOM 2434 C C . SER B 1 153 ? -10.125 -31.953 29.625 1 37.88 153 SER B C 1
ATOM 2436 O O . SER B 1 153 ? -10.438 -32.875 30.375 1 37.88 153 SER B O 1
ATOM 2438 N N . PHE B 1 154 ? -8.836 -31.828 29.266 1 33.62 154 PHE B N 1
ATOM 2439 C CA . PHE B 1 154 ? -7.945 -32.688 30.047 1 33.62 154 PHE B CA 1
ATOM 2440 C C . PHE B 1 154 ? -7.711 -32.094 31.438 1 33.62 154 PHE B C 1
ATOM 2442 O O . PHE B 1 154 ? -6.852 -32.562 32.188 1 33.62 154 PHE B O 1
ATOM 2449 N N . ILE B 1 155 ? -8.266 -30.953 31.828 1 33.75 155 ILE B N 1
ATOM 2450 C CA . ILE B 1 155 ? -8.102 -30.609 33.219 1 33.75 155 ILE B CA 1
ATOM 2451 C C . ILE B 1 155 ? -9.023 -31.469 34.094 1 33.75 155 ILE B C 1
ATOM 2453 O O . ILE B 1 155 ? -10.234 -31.219 34.156 1 33.75 155 ILE B O 1
ATOM 2457 N N . SER B 1 156 ? -9.062 -32.812 33.844 1 23.59 156 SER B N 1
ATOM 2458 C CA . SER B 1 156 ? -9.844 -33.562 34.844 1 23.59 156 SER B CA 1
ATOM 2459 C C . SER B 1 156 ? -9.422 -33.219 36.25 1 23.59 156 SER B C 1
ATOM 2461 O O . SER B 1 156 ? -8.258 -32.875 36.5 1 23.59 156 SER B O 1
ATOM 2463 N N . LEU B 1 157 ? -10.492 -33.031 37.125 1 22.19 157 LEU B N 1
ATOM 2464 C CA . LEU B 1 157 ? -10.398 -33.062 38.562 1 22.19 157 LEU B CA 1
ATOM 2465 C C . LEU B 1 157 ? -9.664 -34.281 39.062 1 22.19 157 LEU B C 1
ATOM 2467 O O . LEU B 1 157 ? -9.867 -35.375 38.531 1 22.19 157 LEU B O 1
#

Secondary structure (DSSP, 8-state):
------EEE-TTT--EEESSHHHHHHHHHHH-HHHHTS-HHHHHHHHHHHHHHHHHHHHHHHHHHHHHHHHHHHHHHHHHHHHHTT--TTHHHHHHHHHHHHHHHHTTT-TTHHHHHHHHHTS---HHHHHHHHHHHHHHHHHHHHHHHHHHTT---/------EEE-TTT--EEESSHHHHHHHHHHH-HHHHTS-HHHHHHHHHHHHHHHHHHHHHHHHHHHHHHHHHHHHHHHHHHHHHTT--TTHHHHHHHHHHHHHHHHTTT-TTHHHHHHHHHTS---HHHHHHHHHHHHHHHHHHHHHHHHHHTT---

Radius of gyration: 32.98 Å; Cα contacts (8 Å, |Δi|>4): 270; chains: 2; bounding box: 66×110×72 Å

Solvent-accessible surface area (backbone atoms only — not comparable to full-atom values): 16848 Å² total; per-residue (Å²): 132,82,74,85,76,54,67,42,66,38,68,84,76,65,42,80,37,50,75,39,73,68,51,46,50,50,47,38,59,70,74,34,44,73,56,71,72,43,54,70,72,55,42,53,49,52,48,52,48,30,48,51,49,49,50,51,50,51,51,51,49,50,50,48,51,52,48,49,52,20,22,49,50,15,29,50,38,36,26,47,46,34,54,77,70,70,48,61,45,60,50,34,46,52,53,51,50,34,49,61,58,15,41,64,45,50,34,59,88,44,93,56,34,69,59,54,49,50,53,59,67,61,36,64,33,42,47,68,52,29,48,53,43,39,52,53,50,55,52,47,48,50,47,48,50,48,45,46,51,59,61,54,61,68,66,67,130,130,82,82,86,81,61,67,42,67,38,68,83,77,64,43,79,39,53,77,37,73,67,51,46,51,50,48,39,59,69,76,35,44,74,54,72,72,42,54,70,71,56,40,52,49,52,50,50,49,30,46,50,52,49,50,51,50,52,49,50,50,51,50,48,52,53,48,50,52,20,23,50,51,16,30,50,38,37,28,47,44,35,55,76,70,69,48,60,47,58,50,33,46,54,51,51,49,34,48,62,59,15,40,63,45,50,33,60,88,44,92,57,34,69,58,53,50,49,53,58,68,61,36,63,31,43,45,69,52,28,47,52,44,41,52,51,50,54,52,47,49,50,47,47,50,46,46,45,50,57,60,56,60,66,68,65,131

Foldseek 3Di:
DPPPFDWDQDLQPRDIFGPDPVRVVCCCVPPVVVLVVDDPVVNVVSSVVSNVVVVVVVVVVVVVVVLCVVLAVVLLVVLVVCVVVPHALQVLVVVLVVCLVCQCVVCVVPPCSVVVSVSSVPRDSHSVSSVVSNVVVVVVVVVVVVVVVVVVVVPDD/DPPDDDWDADLQPRDIFDPDPVRVVCCCVPPVVVLVPDDPVVNVVSSVVSNVVVVVVVVVVVVVVVLCVVLAVVLLVVLVVCVVVPHALQVLVVVLVVCLVCQCVVCVVPPCSVVVSVSSVPRDSHSVSSVVSNVVVVVVVVVVVVVVVVVVVVVDD